Protein AF-A0A135TQ74-F1 (afdb_monomer)

Structure (mmCIF, N/CA/C/O backbone):
data_AF-A0A135TQ74-F1
#
_entry.id   AF-A0A135TQ74-F1
#
loop_
_atom_site.group_PDB
_atom_site.id
_atom_site.type_symbol
_atom_site.label_atom_id
_atom_site.label_alt_id
_atom_site.label_comp_id
_atom_site.label_asym_id
_atom_site.label_entity_id
_atom_site.label_seq_id
_atom_site.pdbx_PDB_ins_code
_atom_site.Cartn_x
_atom_site.Cartn_y
_atom_site.Cartn_z
_atom_site.occupancy
_atom_site.B_iso_or_equiv
_atom_site.auth_seq_id
_atom_site.auth_comp_id
_atom_site.auth_asym_id
_atom_site.auth_atom_id
_atom_site.pdbx_PDB_model_num
ATOM 1 N N . MET A 1 1 ? 48.858 -11.271 -41.041 1.00 60.19 1 MET A N 1
ATOM 2 C CA . MET A 1 1 ? 48.341 -12.395 -40.226 1.00 60.19 1 MET A CA 1
ATOM 3 C C . MET A 1 1 ? 48.150 -12.027 -38.759 1.00 60.19 1 MET A C 1
ATOM 5 O O . MET A 1 1 ? 47.010 -12.012 -38.335 1.00 60.19 1 MET A O 1
ATOM 9 N N . ALA A 1 2 ? 49.182 -11.683 -37.974 1.00 72.81 2 ALA A N 1
ATOM 10 C CA . ALA A 1 2 ? 48.972 -11.355 -36.550 1.00 72.81 2 ALA A CA 1
ATOM 11 C C . ALA A 1 2 ? 48.194 -10.041 -36.314 1.00 72.81 2 ALA A C 1
ATOM 13 O O . ALA A 1 2 ? 47.357 -9.968 -35.421 1.00 72.81 2 ALA A O 1
ATOM 14 N N . LYS A 1 3 ? 48.434 -9.015 -37.141 1.00 78.69 3 LYS A N 1
ATOM 15 C CA . LYS A 1 3 ? 47.751 -7.716 -37.045 1.00 78.69 3 LYS A CA 1
ATOM 16 C C . LYS A 1 3 ? 46.262 -7.813 -37.395 1.00 78.69 3 LYS A C 1
ATOM 18 O O . LYS A 1 3 ? 45.436 -7.321 -36.643 1.00 78.69 3 LYS A O 1
ATOM 23 N N . ASP A 1 4 ? 45.933 -8.540 -38.461 1.00 81.44 4 ASP A N 1
ATOM 24 C CA . ASP A 1 4 ? 44.553 -8.704 -38.942 1.00 81.44 4 ASP A CA 1
ATOM 25 C C . ASP A 1 4 ? 43.667 -9.431 -37.916 1.00 81.44 4 ASP A C 1
ATOM 27 O O . ASP A 1 4 ? 42.502 -9.089 -37.738 1.00 81.44 4 ASP A O 1
ATOM 31 N N . VAL A 1 5 ? 44.238 -10.395 -37.182 1.00 81.75 5 VAL A N 1
ATOM 32 C CA . VAL A 1 5 ? 43.550 -11.110 -36.092 1.00 81.75 5 VAL A CA 1
ATOM 33 C C . VAL A 1 5 ? 43.316 -10.199 -34.882 1.00 81.75 5 VAL A C 1
ATOM 35 O O . VAL A 1 5 ? 42.245 -10.236 -34.277 1.00 81.75 5 VAL A O 1
ATOM 38 N N . VAL A 1 6 ? 44.291 -9.353 -34.536 1.00 81.19 6 VAL A N 1
ATOM 39 C CA . VAL A 1 6 ? 44.159 -8.380 -33.438 1.00 81.19 6 VAL A CA 1
ATOM 40 C C . VAL A 1 6 ? 43.144 -7.289 -33.782 1.00 81.19 6 VAL A C 1
ATOM 42 O O . VAL A 1 6 ? 42.356 -6.898 -32.919 1.00 81.19 6 VAL A O 1
ATOM 45 N N . ASP A 1 7 ? 43.135 -6.816 -35.026 1.00 88.19 7 ASP A N 1
ATOM 46 C CA . ASP A 1 7 ? 42.206 -5.786 -35.491 1.00 88.19 7 ASP A CA 1
ATOM 47 C C . ASP A 1 7 ? 40.768 -6.333 -35.559 1.00 88.19 7 ASP A C 1
ATOM 49 O O . ASP A 1 7 ? 39.851 -5.694 -35.044 1.00 88.19 7 ASP A O 1
ATOM 53 N N . ALA A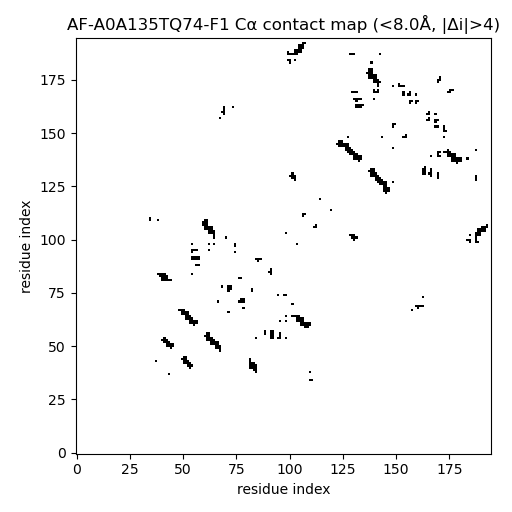 1 8 ? 40.575 -7.569 -36.041 1.00 85.88 8 ALA A N 1
ATOM 54 C CA . ALA A 1 8 ? 39.272 -8.242 -36.016 1.00 85.88 8 ALA A CA 1
ATOM 55 C C . ALA A 1 8 ? 38.731 -8.446 -34.587 1.00 85.88 8 ALA A C 1
ATOM 57 O O . ALA A 1 8 ? 37.546 -8.225 -34.328 1.00 85.88 8 ALA A O 1
ATOM 58 N N . TRP A 1 9 ? 39.595 -8.814 -33.633 1.00 84.44 9 TRP A N 1
ATOM 59 C CA . TRP A 1 9 ? 39.206 -8.948 -32.226 1.00 84.44 9 TRP A CA 1
ATOM 60 C C . TRP A 1 9 ? 38.792 -7.603 -31.610 1.00 84.44 9 TRP A C 1
ATOM 62 O O . TRP A 1 9 ? 37.787 -7.532 -30.899 1.00 84.44 9 TRP A O 1
ATOM 72 N N . LYS A 1 10 ? 39.517 -6.515 -31.908 1.00 85.62 10 LYS A N 1
ATOM 73 C CA . LYS A 1 10 ? 39.156 -5.163 -31.446 1.00 85.62 10 LYS A CA 1
ATOM 74 C C . LYS A 1 10 ? 37.810 -4.705 -32.011 1.00 85.62 10 LYS A C 1
ATOM 76 O O . LYS A 1 10 ? 37.008 -4.137 -31.265 1.0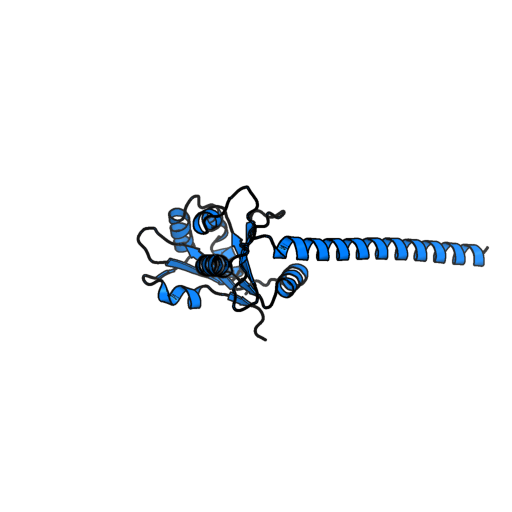0 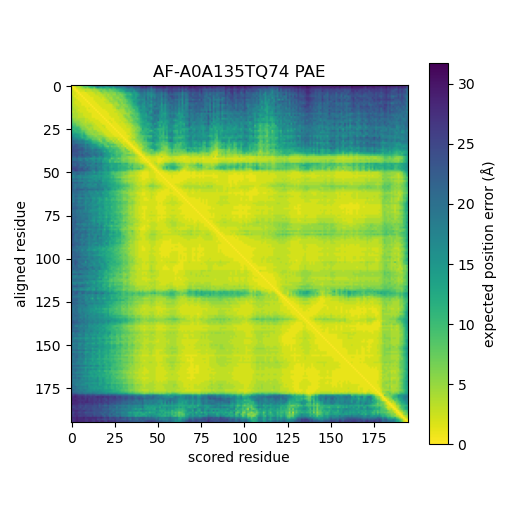85.62 10 LYS A O 1
ATOM 81 N N . ASP A 1 11 ? 37.538 -4.987 -33.282 1.00 90.56 11 ASP A N 1
ATOM 82 C CA . ASP A 1 11 ? 36.259 -4.662 -33.923 1.00 90.56 11 ASP A CA 1
ATOM 83 C C . ASP A 1 11 ? 35.090 -5.457 -33.329 1.00 90.56 11 ASP A C 1
ATOM 85 O O . ASP A 1 11 ? 34.011 -4.899 -33.082 1.00 90.56 11 ASP A O 1
ATOM 89 N N . GLU A 1 12 ? 35.302 -6.736 -33.009 1.00 90.44 12 GLU A N 1
ATOM 90 C CA . GLU A 1 12 ? 34.304 -7.555 -32.320 1.00 90.44 12 GLU A CA 1
ATOM 91 C C . GLU A 1 12 ? 34.005 -7.009 -30.912 1.00 90.44 12 GLU A C 1
ATOM 93 O O . GLU A 1 12 ? 32.835 -6.864 -30.535 1.00 90.44 12 GLU A O 1
ATOM 98 N N . GLN A 1 13 ? 35.039 -6.638 -30.146 1.00 89.06 13 GLN A N 1
ATOM 99 C CA . GLN A 1 13 ? 34.876 -6.031 -28.818 1.00 89.06 13 GLN A CA 1
ATOM 100 C C . GLN A 1 13 ? 34.154 -4.681 -28.890 1.00 89.06 13 GLN A C 1
ATOM 102 O O . GLN A 1 13 ? 33.209 -4.447 -28.136 1.00 89.06 13 GLN A O 1
ATOM 107 N N . SER A 1 14 ? 34.525 -3.824 -29.844 1.00 87.12 14 SER A N 1
ATOM 108 C CA . SER A 1 14 ? 33.861 -2.538 -30.100 1.00 87.12 14 SER A CA 1
ATOM 109 C C . SER A 1 14 ? 32.380 -2.724 -30.448 1.00 87.12 14 SER A C 1
ATOM 111 O O . SER A 1 14 ? 31.504 -2.018 -29.936 1.00 87.12 14 SER A O 1
ATOM 113 N N . THR A 1 15 ? 32.064 -3.737 -31.257 1.00 91.81 15 THR A N 1
ATOM 114 C CA . THR A 1 15 ? 30.684 -4.074 -31.631 1.00 91.81 15 THR A CA 1
ATOM 115 C C . THR A 1 15 ? 29.874 -4.573 -30.434 1.00 91.81 15 THR A C 1
ATOM 117 O O . THR A 1 15 ? 28.728 -4.141 -30.246 1.00 91.81 15 THR A O 1
ATOM 120 N N . LYS A 1 16 ? 30.463 -5.428 -29.586 1.00 89.94 16 LYS A N 1
ATOM 121 C CA . LYS A 1 16 ? 29.849 -5.890 -28.329 1.00 89.94 16 LYS A CA 1
ATOM 122 C C . LYS A 1 16 ? 29.578 -4.725 -27.378 1.00 89.94 16 LYS A C 1
ATOM 124 O O . LYS A 1 16 ? 28.451 -4.603 -26.895 1.00 89.94 16 LYS A O 1
ATOM 129 N N . LEU A 1 17 ? 30.550 -3.829 -27.192 1.00 84.50 17 LEU A N 1
ATOM 130 C CA . LEU A 1 17 ? 30.413 -2.623 -26.368 1.00 84.50 17 LEU A CA 1
ATOM 131 C C . LEU A 1 17 ? 29.290 -1.710 -26.869 1.00 84.50 17 LEU A C 1
ATOM 133 O O . LEU A 1 17 ? 28.410 -1.343 -26.097 1.00 84.50 17 LEU A O 1
ATOM 137 N N . ARG A 1 18 ? 29.240 -1.415 -28.174 1.00 86.81 18 ARG A N 1
ATOM 138 C CA . ARG A 1 18 ? 28.162 -0.598 -28.766 1.00 86.81 18 ARG A CA 1
ATOM 139 C C . ARG A 1 18 ? 26.783 -1.233 -28.590 1.00 86.81 18 ARG A C 1
ATOM 141 O O . ARG A 1 18 ? 25.797 -0.526 -28.398 1.00 86.81 18 ARG A O 1
ATOM 148 N N . LYS A 1 19 ? 26.680 -2.564 -28.679 1.00 84.50 19 LYS A N 1
ATOM 149 C CA . LYS A 1 19 ? 25.413 -3.279 -28.456 1.00 84.50 19 LYS A CA 1
ATOM 150 C C . LYS A 1 19 ? 24.990 -3.229 -26.984 1.00 84.50 19 LYS A C 1
ATOM 152 O O . LYS A 1 19 ? 23.802 -3.054 -26.724 1.00 84.50 19 LYS A O 1
ATOM 157 N N . ALA A 1 20 ? 25.938 -3.356 -26.056 1.00 82.25 20 ALA A N 1
ATOM 158 C CA . ALA A 1 20 ? 25.688 -3.221 -24.623 1.00 82.25 20 ALA A CA 1
ATOM 159 C C . ALA A 1 20 ? 25.243 -1.796 -24.262 1.00 82.25 20 ALA A C 1
ATOM 161 O O . ALA A 1 20 ? 24.197 -1.645 -23.638 1.00 82.25 20 ALA A O 1
ATOM 162 N N . LEU A 1 21 ? 25.945 -0.774 -24.761 1.00 76.81 21 LEU A N 1
ATOM 163 C CA . LEU A 1 21 ? 25.609 0.631 -24.522 1.00 76.81 21 LEU A CA 1
ATOM 164 C C . LEU A 1 21 ? 24.211 0.977 -25.052 1.00 76.81 21 LEU A C 1
ATOM 166 O O . LEU A 1 21 ? 23.392 1.510 -24.317 1.00 76.81 21 LEU A O 1
ATOM 170 N N . ARG A 1 22 ? 23.865 0.556 -26.278 1.00 80.38 22 ARG A N 1
ATOM 171 C CA . ARG A 1 22 ? 22.502 0.745 -26.818 1.00 80.38 22 ARG A CA 1
ATOM 172 C C . ARG A 1 22 ? 21.420 0.038 -26.001 1.00 80.38 22 ARG A C 1
ATOM 174 O O . ARG A 1 22 ? 20.280 0.495 -25.958 1.00 80.38 22 ARG A O 1
ATOM 181 N N . ARG A 1 23 ? 21.731 -1.118 -25.401 1.00 77.31 23 ARG A N 1
ATOM 182 C CA . ARG A 1 23 ? 20.806 -1.810 -24.490 1.00 77.31 23 ARG A CA 1
ATOM 183 C C . ARG A 1 23 ? 20.630 -1.006 -23.206 1.00 77.31 23 ARG A C 1
ATOM 185 O O . ARG A 1 23 ? 19.502 -0.873 -22.748 1.00 77.31 23 ARG A O 1
ATOM 192 N N . GLU A 1 24 ? 21.715 -0.482 -22.657 1.00 71.56 24 GLU A N 1
ATOM 193 C CA . GLU A 1 24 ? 21.703 0.358 -21.462 1.00 71.56 24 GLU A CA 1
ATOM 194 C C . GLU A 1 24 ? 20.924 1.659 -21.691 1.00 71.56 24 GLU A C 1
ATOM 196 O O . GLU A 1 24 ? 20.003 1.946 -20.935 1.00 71.56 24 GLU A O 1
ATOM 201 N N . GLU A 1 25 ? 21.167 2.365 -22.797 1.00 74.19 25 GLU A N 1
ATOM 202 C CA . GLU A 1 25 ? 20.413 3.564 -23.194 1.00 74.19 25 GLU A CA 1
ATOM 203 C C . GLU A 1 25 ? 18.907 3.292 -23.300 1.00 74.19 25 GLU A C 1
ATOM 205 O O . GLU A 1 25 ? 18.097 4.069 -22.796 1.00 74.19 25 GLU A O 1
ATOM 210 N N . ARG A 1 26 ? 18.509 2.159 -23.900 1.00 70.69 26 ARG A N 1
ATOM 211 C CA . ARG A 1 26 ? 17.094 1.750 -23.961 1.00 70.69 26 ARG A CA 1
ATOM 212 C C . ARG A 1 26 ? 16.506 1.469 -22.582 1.00 70.69 26 ARG A C 1
ATOM 214 O O . ARG A 1 26 ? 15.349 1.802 -22.353 1.00 70.69 26 ARG A O 1
ATOM 221 N N . LEU A 1 27 ? 17.274 0.852 -21.684 1.00 67.62 27 LEU A N 1
ATOM 222 C CA . LEU A 1 27 ? 16.832 0.593 -20.312 1.00 67.62 27 LEU A CA 1
ATOM 223 C C . LEU A 1 27 ? 16.665 1.900 -19.531 1.00 67.62 27 LEU A C 1
ATOM 225 O O . LEU A 1 27 ? 15.663 2.060 -18.844 1.00 67.62 27 LEU A O 1
ATOM 229 N N . VAL A 1 28 ? 17.593 2.848 -19.684 1.00 68.19 28 VAL A N 1
ATOM 230 C CA . VAL A 1 28 ? 17.511 4.178 -19.063 1.00 68.19 28 VAL A CA 1
ATOM 231 C C . VAL A 1 28 ? 16.314 4.961 -19.602 1.00 68.19 28 VAL A C 1
ATOM 233 O O . VAL A 1 28 ? 15.551 5.520 -18.817 1.00 68.19 28 VAL A O 1
ATOM 236 N N . ALA A 1 29 ? 16.098 4.964 -20.920 1.00 66.50 29 ALA A N 1
ATOM 237 C CA . ALA A 1 29 ? 14.933 5.605 -21.528 1.00 66.50 29 ALA A CA 1
ATOM 238 C C . ALA A 1 29 ? 13.619 4.983 -21.026 1.00 66.50 29 ALA A C 1
ATOM 240 O O . ALA A 1 29 ? 12.742 5.704 -20.560 1.00 66.50 29 ALA A O 1
ATOM 241 N N . ALA A 1 30 ? 13.522 3.649 -21.011 1.00 65.06 30 ALA A N 1
ATOM 242 C CA . ALA A 1 30 ? 12.356 2.947 -20.481 1.00 65.06 30 ALA A CA 1
ATOM 243 C C . ALA A 1 30 ? 12.125 3.235 -18.988 1.00 65.06 30 ALA A C 1
ATOM 245 O O . ALA A 1 30 ? 10.981 3.368 -18.564 1.00 65.06 30 ALA A O 1
ATOM 246 N N . PHE A 1 31 ? 13.190 3.364 -18.191 1.00 61.66 31 PHE A N 1
ATOM 247 C CA . PHE A 1 31 ? 13.093 3.723 -16.776 1.00 61.66 31 PHE A CA 1
ATOM 248 C C . PHE A 1 31 ? 12.602 5.163 -16.583 1.00 61.66 31 PHE A C 1
ATOM 250 O O . PHE A 1 31 ? 11.766 5.415 -15.717 1.00 61.66 31 PHE A O 1
ATOM 257 N N . ASN A 1 32 ? 13.061 6.097 -17.418 1.00 65.00 32 ASN A N 1
ATOM 258 C CA . ASN A 1 32 ? 12.608 7.488 -17.397 1.00 65.00 32 ASN A CA 1
ATOM 259 C C . ASN A 1 32 ? 11.139 7.621 -17.824 1.00 65.00 32 ASN A C 1
ATOM 261 O O . ASN A 1 32 ? 10.373 8.322 -17.161 1.00 65.00 32 ASN A O 1
ATOM 265 N N . ASP A 1 33 ? 10.730 6.922 -18.883 1.00 64.69 33 ASP A N 1
ATOM 266 C CA . ASP A 1 33 ? 9.340 6.905 -19.346 1.00 64.69 33 ASP A CA 1
ATOM 267 C C . ASP A 1 33 ? 8.426 6.216 -18.330 1.00 64.69 33 ASP A C 1
ATOM 269 O O . ASP A 1 33 ? 7.347 6.724 -18.029 1.00 64.69 33 ASP A O 1
ATOM 273 N N . ALA A 1 34 ? 8.879 5.115 -17.721 1.00 64.81 34 ALA A N 1
ATOM 274 C CA . ALA A 1 34 ? 8.178 4.482 -16.610 1.00 64.81 34 ALA A CA 1
ATOM 275 C C . ALA A 1 34 ? 8.062 5.434 -15.412 1.00 64.81 34 ALA A C 1
ATOM 277 O O . ALA A 1 34 ? 6.988 5.543 -14.832 1.00 64.81 34 ALA A O 1
ATOM 278 N N . GLY A 1 35 ? 9.120 6.173 -15.069 1.00 66.69 35 GLY A N 1
ATOM 279 C CA . GLY A 1 35 ? 9.090 7.185 -14.013 1.00 66.69 35 GLY A CA 1
ATOM 280 C C . GLY A 1 35 ? 8.051 8.279 -14.275 1.00 66.69 35 GLY A C 1
ATOM 281 O O . GLY A 1 35 ? 7.286 8.619 -13.374 1.00 66.69 35 GLY A O 1
ATOM 282 N N . ARG A 1 36 ? 7.962 8.776 -15.517 1.00 65.50 36 ARG A N 1
ATOM 283 C CA . ARG A 1 36 ? 6.937 9.751 -15.934 1.00 65.50 36 ARG A CA 1
ATOM 284 C C . ARG A 1 36 ? 5.529 9.166 -15.907 1.00 65.50 36 ARG A C 1
ATOM 286 O O . ARG A 1 36 ? 4.629 9.789 -15.362 1.00 65.50 36 ARG A O 1
ATOM 293 N N . LEU A 1 37 ? 5.345 7.958 -16.434 1.00 66.19 37 LEU A N 1
ATOM 294 C CA . LEU A 1 37 ? 4.056 7.264 -16.413 1.00 66.19 37 LEU A CA 1
ATOM 295 C C . LEU A 1 37 ? 3.582 6.972 -14.989 1.00 66.19 37 LEU A C 1
ATOM 297 O O . LEU A 1 37 ? 2.383 6.985 -14.735 1.00 66.19 37 LEU A O 1
ATOM 301 N N . LEU A 1 38 ? 4.500 6.684 -14.069 1.00 69.56 38 LEU A N 1
ATOM 302 C CA . LEU A 1 38 ? 4.169 6.399 -12.678 1.00 69.56 38 LEU A CA 1
ATOM 303 C C . LEU A 1 38 ? 3.816 7.659 -11.882 1.00 69.56 38 LEU A C 1
ATOM 305 O O . LEU A 1 38 ? 3.015 7.546 -10.968 1.00 69.56 38 LEU A O 1
ATOM 309 N N . LEU A 1 39 ? 4.341 8.839 -12.237 1.00 73.06 39 LEU A N 1
ATOM 310 C CA . LEU A 1 39 ? 3.994 10.106 -11.571 1.00 73.06 39 LEU A CA 1
ATOM 311 C C . LEU A 1 39 ? 2.507 10.477 -11.706 1.00 73.06 39 LEU A C 1
ATOM 313 O O . LEU A 1 39 ? 1.944 11.048 -10.772 1.00 73.06 39 LEU A O 1
ATOM 317 N N . ASP A 1 40 ? 1.880 10.116 -12.828 1.00 82.31 40 ASP A N 1
ATOM 318 C CA . ASP A 1 40 ? 0.457 10.385 -13.089 1.00 82.31 40 ASP A CA 1
ATOM 319 C C . ASP A 1 40 ? -0.460 9.195 -12.756 1.00 82.31 40 ASP A C 1
ATOM 321 O O . ASP A 1 40 ? -1.687 9.320 -12.773 1.00 82.31 40 ASP A O 1
ATOM 325 N N . ARG A 1 41 ? 0.092 8.016 -12.441 1.00 84.12 41 ARG A N 1
ATOM 326 C CA . ARG A 1 41 ? -0.702 6.819 -12.123 1.00 84.12 41 ARG A CA 1
ATOM 327 C C . ARG A 1 41 ? -0.995 6.736 -10.628 1.00 84.12 41 ARG A C 1
ATOM 329 O O . ARG A 1 41 ? -0.090 6.747 -9.804 1.00 84.12 41 ARG A O 1
ATOM 336 N N . ARG A 1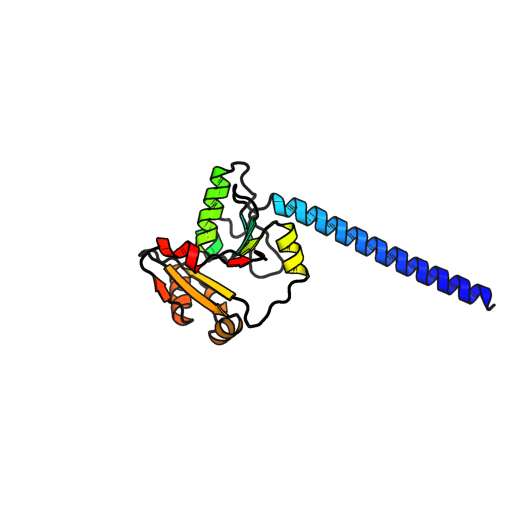 42 ? -2.267 6.513 -10.287 1.00 92.12 42 ARG A N 1
ATOM 337 C CA . ARG A 1 42 ? -2.691 6.110 -8.935 1.00 92.12 42 ARG A CA 1
ATOM 338 C C . ARG A 1 42 ? -2.520 4.609 -8.734 1.00 92.12 42 ARG A C 1
ATOM 340 O O . ARG A 1 42 ? -2.173 4.173 -7.643 1.00 92.12 42 ARG A O 1
ATOM 347 N N . THR A 1 43 ? -2.729 3.819 -9.786 1.00 94.00 43 THR A N 1
ATOM 348 C CA . THR A 1 43 ? -2.603 2.355 -9.749 1.00 94.00 43 THR A CA 1
ATOM 349 C C . THR A 1 43 ? -1.742 1.834 -10.896 1.00 94.00 43 THR A C 1
ATOM 351 O O . THR A 1 43 ? -1.956 2.189 -12.062 1.00 94.00 43 THR A O 1
ATOM 354 N N . ALA A 1 44 ? -0.829 0.914 -10.596 1.00 90.25 44 ALA A N 1
ATOM 355 C CA . ALA A 1 44 ? -0.061 0.176 -11.590 1.00 90.25 44 ALA A CA 1
ATOM 356 C C . ALA A 1 44 ? -0.203 -1.338 -11.388 1.00 90.25 44 ALA A C 1
ATOM 358 O O . ALA A 1 44 ? 0.183 -1.878 -10.350 1.00 90.25 44 ALA A O 1
ATOM 359 N N . PHE A 1 45 ? -0.707 -2.017 -12.418 1.00 88.12 45 PHE A N 1
ATOM 360 C CA . PHE A 1 45 ? -0.673 -3.472 -12.530 1.00 88.12 45 PHE A CA 1
ATOM 361 C C . PHE A 1 45 ? 0.705 -3.905 -13.039 1.00 88.12 45 PHE A C 1
ATOM 363 O O . PHE A 1 45 ? 1.161 -3.447 -14.089 1.00 88.12 45 PHE A O 1
ATOM 370 N N . GLY A 1 46 ? 1.392 -4.736 -12.256 1.00 78.62 46 GLY A N 1
ATOM 371 C CA . GLY A 1 46 ? 2.685 -5.316 -12.617 1.00 78.62 46 GLY A CA 1
ATOM 372 C C . GLY A 1 46 ? 2.563 -6.784 -13.022 1.00 78.62 46 GLY A C 1
ATOM 373 O O . GLY A 1 46 ? 1.474 -7.305 -13.217 1.00 78.62 46 GLY A O 1
ATOM 374 N N . VAL A 1 47 ? 3.702 -7.477 -13.091 1.00 76.81 47 VAL A N 1
ATOM 375 C CA . VAL A 1 47 ? 3.752 -8.941 -13.292 1.00 76.81 47 VAL A CA 1
ATOM 376 C C . VAL A 1 47 ? 3.402 -9.742 -12.031 1.00 76.81 47 VAL A C 1
ATOM 378 O O . VAL A 1 47 ? 3.243 -10.956 -12.091 1.00 76.81 47 VAL A O 1
ATOM 381 N N . GLY A 1 48 ? 3.346 -9.080 -10.873 1.00 78.19 48 GLY A N 1
ATOM 382 C CA . GLY A 1 48 ? 2.991 -9.705 -9.603 1.00 78.19 48 GLY A CA 1
ATOM 383 C C . GLY A 1 48 ? 1.480 -9.816 -9.412 1.00 78.19 48 GLY A C 1
ATOM 384 O O . GLY A 1 48 ? 0.699 -9.166 -10.093 1.00 78.19 48 GLY A O 1
ATOM 385 N N . HIS A 1 49 ? 1.075 -10.584 -8.409 1.00 81.19 49 HIS A N 1
ATOM 386 C CA . HIS A 1 49 ? -0.322 -10.786 -8.012 1.00 81.19 49 HIS A CA 1
ATOM 387 C C . HIS A 1 49 ? -0.876 -9.642 -7.137 1.00 81.19 49 HIS A C 1
ATOM 389 O O . HIS A 1 49 ? -1.795 -9.844 -6.349 1.00 81.19 49 HIS A O 1
ATOM 395 N N . TRP A 1 50 ? -0.301 -8.443 -7.264 1.00 89.38 50 TRP A N 1
ATOM 396 C CA . TRP A 1 50 ? -0.669 -7.247 -6.506 1.00 89.38 50 TRP A CA 1
ATOM 397 C C . TRP A 1 50 ? -0.790 -6.050 -7.442 1.00 89.38 50 TRP A C 1
ATOM 399 O O . TRP A 1 50 ? -0.072 -5.958 -8.442 1.00 89.38 50 TRP A O 1
ATOM 409 N N . THR A 1 51 ? -1.606 -5.082 -7.041 1.00 94.12 51 THR A N 1
ATOM 410 C CA . THR A 1 51 ? -1.638 -3.755 -7.659 1.00 94.12 51 THR A CA 1
ATOM 411 C C . THR A 1 51 ? -0.826 -2.794 -6.810 1.00 94.12 51 THR A C 1
ATOM 413 O O . THR A 1 51 ? -1.087 -2.649 -5.617 1.00 94.12 51 THR A O 1
ATOM 416 N N . THR A 1 52 ? 0.156 -2.114 -7.399 1.00 93.25 52 THR A N 1
ATOM 417 C CA . THR A 1 52 ? 0.848 -1.040 -6.679 1.00 93.25 52 THR A CA 1
ATOM 418 C C . THR A 1 52 ? -0.020 0.210 -6.717 1.00 93.25 52 THR A C 1
ATOM 420 O O . THR A 1 52 ? -0.336 0.709 -7.798 1.00 93.25 52 THR A O 1
ATOM 423 N N . VAL A 1 53 ? -0.388 0.716 -5.545 1.00 95.50 53 VAL A N 1
ATOM 424 C CA . VAL A 1 53 ? -1.126 1.967 -5.368 1.00 95.50 53 VAL A CA 1
ATOM 425 C C . VAL A 1 53 ? -0.169 3.052 -4.895 1.00 95.50 53 VAL A C 1
ATOM 427 O O . VAL A 1 53 ? 0.640 2.824 -3.991 1.00 95.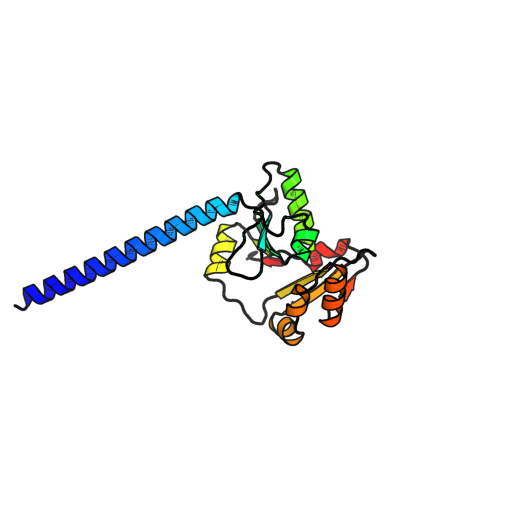50 53 VAL A O 1
ATOM 430 N N . TYR A 1 54 ? -0.282 4.227 -5.503 1.00 94.56 54 TYR A N 1
ATOM 431 C CA . TYR A 1 54 ? 0.504 5.416 -5.200 1.00 94.56 54 TYR A CA 1
ATOM 432 C C . TYR A 1 54 ? -0.383 6.498 -4.585 1.00 94.56 54 TYR A C 1
ATOM 434 O O . TYR A 1 54 ? -1.574 6.586 -4.896 1.00 94.56 54 TYR A O 1
ATOM 442 N N . GLY A 1 55 ? 0.212 7.317 -3.723 1.00 94.19 55 GLY A N 1
ATOM 443 C CA . GLY A 1 55 ? -0.397 8.532 -3.189 1.00 94.19 55 GLY A CA 1
ATOM 444 C C . GLY A 1 55 ? 0.652 9.626 -3.035 1.00 94.19 55 GLY A C 1
ATOM 445 O O . GLY A 1 55 ? 1.775 9.349 -2.602 1.00 94.19 55 GLY A O 1
ATOM 446 N N . TYR A 1 56 ? 0.299 10.853 -3.400 1.00 92.75 56 TYR A N 1
ATOM 447 C CA . TYR A 1 56 ? 1.217 11.993 -3.429 1.00 92.75 56 TYR A CA 1
ATOM 448 C C . TYR A 1 56 ? 0.731 13.106 -2.498 1.00 92.75 56 TYR A C 1
ATOM 450 O O . TYR A 1 56 ? 0.023 14.001 -2.960 1.00 92.75 56 TYR A O 1
ATOM 458 N N . PRO A 1 57 ? 1.097 13.068 -1.203 1.00 92.62 57 PRO A N 1
ATOM 459 C CA . PRO A 1 57 ? 0.606 14.054 -0.255 1.00 92.62 57 PRO A CA 1
ATOM 460 C C . PRO A 1 57 ? 1.171 15.445 -0.570 1.00 92.62 57 PRO A C 1
ATOM 462 O O . PRO A 1 57 ? 2.317 15.579 -1.016 1.00 92.62 57 PRO A O 1
ATOM 465 N N . SER A 1 58 ? 0.403 16.488 -0.272 1.00 92.12 58 SER A N 1
ATOM 466 C CA . SER A 1 58 ? 0.798 17.895 -0.425 1.00 92.12 58 SER A CA 1
ATOM 467 C C . SER A 1 58 ? 2.036 18.266 0.398 1.00 92.12 58 SER A C 1
ATOM 469 O O . SER A 1 58 ? 2.798 19.154 0.019 1.00 92.12 58 SER A O 1
ATOM 471 N N . THR A 1 59 ? 2.298 17.531 1.482 1.00 90.38 59 THR A N 1
ATOM 472 C CA . THR A 1 59 ? 3.504 17.655 2.318 1.00 90.38 59 THR A CA 1
ATOM 473 C C . THR A 1 59 ? 4.778 17.126 1.650 1.00 90.38 59 THR A C 1
ATOM 475 O O . THR A 1 59 ? 5.877 17.337 2.167 1.00 90.38 59 THR A O 1
ATOM 478 N N . GLY A 1 60 ? 4.655 16.472 0.492 1.00 90.75 60 GLY A N 1
ATOM 479 C CA . GLY A 1 60 ? 5.765 15.955 -0.296 1.00 90.75 60 GLY A CA 1
ATOM 480 C C . GLY A 1 60 ? 6.099 14.482 -0.042 1.00 90.75 60 GLY A C 1
ATOM 481 O O . GLY A 1 60 ? 5.636 13.829 0.896 1.00 90.75 60 GLY A O 1
ATOM 482 N N . GLY A 1 61 ? 6.946 13.942 -0.919 1.00 90.38 61 GLY A N 1
ATOM 483 C CA . GLY A 1 61 ? 7.239 12.510 -0.979 1.00 90.38 61 GLY A CA 1
ATOM 484 C C . GLY A 1 61 ? 6.146 11.716 -1.695 1.00 90.38 61 GLY A C 1
ATOM 485 O O . GLY A 1 61 ? 5.372 12.261 -2.483 1.00 90.38 61 GLY A O 1
ATOM 486 N N . CYS A 1 62 ? 6.113 10.405 -1.467 1.00 91.06 62 CYS A N 1
ATOM 487 C CA . CYS A 1 62 ? 5.052 9.540 -1.979 1.00 91.06 62 CYS A CA 1
ATOM 488 C C . CYS A 1 62 ? 4.809 8.329 -1.075 1.00 91.06 62 CYS A C 1
ATOM 490 O O . CYS A 1 62 ? 5.750 7.734 -0.540 1.00 91.06 62 CYS A O 1
ATOM 492 N N . TYR A 1 63 ? 3.549 7.923 -0.972 1.00 93.25 63 TYR A N 1
ATOM 493 C CA . TYR A 1 63 ? 3.143 6.646 -0.404 1.00 93.25 63 TYR A CA 1
ATOM 494 C C . TYR A 1 63 ? 3.086 5.572 -1.486 1.00 93.25 63 TYR A C 1
ATOM 496 O O . TYR A 1 63 ? 2.610 5.819 -2.594 1.00 93.25 63 TYR A O 1
ATOM 504 N N . THR A 1 64 ? 3.517 4.359 -1.146 1.00 92.81 64 THR A N 1
ATOM 505 C CA . THR A 1 64 ? 3.326 3.171 -1.985 1.00 92.81 64 THR A CA 1
ATOM 506 C C . THR A 1 64 ? 2.744 2.036 -1.164 1.00 92.81 64 THR A C 1
ATOM 508 O O . THR A 1 64 ? 3.266 1.733 -0.085 1.00 92.81 64 THR A O 1
ATOM 511 N N . GLN A 1 65 ? 1.743 1.357 -1.708 1.00 92.56 65 GLN A N 1
ATOM 512 C CA . GLN A 1 65 ? 1.204 0.131 -1.133 1.00 92.56 65 GLN A CA 1
ATOM 513 C C . GLN A 1 65 ? 1.043 -0.940 -2.206 1.00 92.56 65 GLN A C 1
ATOM 515 O O . GLN A 1 65 ? 0.690 -0.631 -3.340 1.00 92.56 65 GLN A O 1
ATOM 520 N N . LYS A 1 66 ? 1.303 -2.199 -1.849 1.00 92.44 66 LYS A N 1
ATOM 521 C CA . LYS A 1 66 ? 0.918 -3.348 -2.676 1.00 92.44 66 LYS A CA 1
ATOM 522 C C . LYS A 1 66 ? -0.444 -3.818 -2.188 1.00 92.44 66 LYS A C 1
ATOM 524 O O . LYS A 1 66 ? -0.522 -4.305 -1.069 1.00 92.44 66 LYS A O 1
ATOM 529 N N . CYS A 1 67 ? -1.467 -3.626 -3.009 1.00 95.19 67 CYS A N 1
ATOM 530 C CA . CYS A 1 67 ? -2.849 -3.925 -2.666 1.00 95.19 67 CYS A CA 1
ATOM 531 C C . CYS A 1 67 ? -3.339 -5.201 -3.357 1.00 95.19 67 CYS A C 1
ATOM 533 O O . CYS A 1 67 ? -3.101 -5.402 -4.557 1.00 95.19 67 CYS A O 1
ATOM 535 N N . ASP A 1 68 ? -4.063 -6.025 -2.604 1.00 94.75 68 ASP A N 1
ATOM 536 C CA . ASP A 1 68 ? -4.966 -7.051 -3.128 1.00 94.75 68 ASP A CA 1
ATOM 537 C C . ASP A 1 68 ? -6.358 -6.473 -3.466 1.00 94.75 68 ASP A C 1
ATOM 539 O O . ASP A 1 68 ? -6.608 -5.271 -3.344 1.00 94.75 68 ASP A O 1
ATOM 543 N N . GLY A 1 69 ? -7.273 -7.322 -3.943 1.00 95.25 69 GLY A N 1
ATOM 544 C CA . GLY A 1 69 ? -8.612 -6.891 -4.358 1.00 95.25 69 GLY A CA 1
ATOM 545 C C . GLY A 1 69 ? -9.436 -6.262 -3.230 1.00 95.25 69 GLY A C 1
ATOM 546 O O . GLY A 1 69 ? -10.150 -5.295 -3.482 1.00 95.25 69 GLY A O 1
ATOM 547 N N . VAL A 1 70 ? -9.295 -6.754 -1.995 1.00 96.44 70 VAL A N 1
ATOM 548 C CA . VAL A 1 70 ? -10.022 -6.229 -0.827 1.00 96.44 70 VAL A CA 1
ATOM 549 C C . VAL A 1 70 ? -9.508 -4.842 -0.459 1.00 96.44 70 VAL A C 1
ATOM 551 O O . VAL A 1 70 ? -10.289 -3.948 -0.132 1.00 96.44 70 VAL A O 1
ATOM 554 N N . GLU A 1 71 ? -8.194 -4.641 -0.536 1.00 96.56 71 GLU A N 1
ATOM 555 C CA . GLU A 1 71 ? -7.569 -3.341 -0.292 1.00 96.56 71 GLU A CA 1
ATOM 556 C C . GLU A 1 71 ? -7.913 -2.315 -1.379 1.00 96.56 71 GLU A C 1
ATOM 558 O O . GLU A 1 71 ? -8.121 -1.144 -1.063 1.00 96.56 71 GLU A O 1
ATOM 563 N N . LEU A 1 72 ? -8.018 -2.730 -2.646 1.00 97.00 72 LEU A N 1
ATOM 564 C CA . LEU A 1 72 ? -8.483 -1.852 -3.727 1.00 97.00 72 LEU A CA 1
ATOM 565 C C . LEU A 1 72 ? -9.937 -1.419 -3.516 1.00 97.00 72 LEU A C 1
ATOM 567 O O . LEU A 1 72 ? -10.222 -0.224 -3.604 1.00 97.00 72 LEU A O 1
ATOM 571 N N . ASP A 1 73 ? -10.821 -2.356 -3.160 1.00 96.44 73 ASP A N 1
ATOM 572 C CA . ASP A 1 73 ? -12.225 -2.059 -2.852 1.00 96.44 73 ASP A CA 1
ATOM 573 C C . ASP A 1 73 ? -12.329 -1.093 -1.653 1.00 96.44 73 ASP A C 1
ATOM 575 O O . ASP A 1 73 ? -13.071 -0.111 -1.705 1.00 96.44 73 ASP A O 1
ATOM 579 N N . PHE A 1 74 ? -11.515 -1.292 -0.607 1.00 95.50 74 PHE A N 1
ATOM 580 C CA . PHE A 1 74 ? -11.438 -0.385 0.548 1.00 95.50 74 PHE A CA 1
ATOM 581 C C . PHE A 1 74 ? -10.987 1.036 0.177 1.00 95.50 74 PHE A C 1
ATOM 583 O O . PHE A 1 74 ? -11.464 2.015 0.755 1.00 95.50 74 PHE A O 1
ATOM 590 N N . LEU A 1 75 ? -10.070 1.171 -0.784 1.00 96.06 75 LEU A N 1
ATOM 591 C CA . LEU A 1 75 ? -9.604 2.472 -1.270 1.00 96.06 75 LEU A CA 1
ATOM 592 C C . LEU A 1 75 ? -10.556 3.116 -2.292 1.00 96.06 75 LEU A C 1
ATOM 594 O O . LEU A 1 75 ? -10.342 4.280 -2.645 1.00 96.06 75 LEU A O 1
ATOM 598 N N . GLY A 1 76 ? -11.591 2.397 -2.741 1.00 96.12 76 GLY A N 1
ATOM 599 C CA . GLY A 1 76 ? -12.510 2.839 -3.791 1.00 96.12 76 GLY A CA 1
ATOM 600 C C . GLY A 1 76 ? -11.874 2.840 -5.184 1.00 96.12 76 GLY A C 1
ATOM 601 O O . GLY A 1 76 ? -12.180 3.709 -5.998 1.00 96.12 76 GLY A O 1
ATOM 602 N N . LEU A 1 77 ? -10.945 1.918 -5.445 1.00 96.56 77 LEU A N 1
ATOM 603 C CA . LEU A 1 77 ? -10.191 1.830 -6.697 1.00 96.56 77 LEU A CA 1
ATOM 604 C C . LEU A 1 77 ? -10.665 0.661 -7.556 1.00 96.56 77 LEU A C 1
ATOM 606 O O . LEU A 1 77 ? -11.102 -0.370 -7.050 1.00 96.56 77 LEU A O 1
ATOM 610 N N . SER A 1 78 ? -10.524 0.801 -8.875 1.00 94.75 78 SER A N 1
ATOM 611 C CA . SER A 1 78 ? -10.826 -0.299 -9.790 1.00 94.75 78 SER A CA 1
ATOM 612 C C . SER A 1 78 ? -9.854 -1.460 -9.585 1.00 94.75 78 SER A C 1
ATOM 614 O O . SER A 1 78 ? -8.641 -1.273 -9.492 1.00 94.75 78 SER A O 1
ATOM 616 N N . ARG A 1 79 ? -10.395 -2.682 -9.574 1.00 94.06 79 ARG A N 1
ATOM 617 C CA . ARG A 1 79 ? -9.605 -3.921 -9.510 1.00 94.06 79 ARG A CA 1
ATOM 618 C C . ARG A 1 79 ? -8.994 -4.329 -10.848 1.00 94.06 79 ARG A C 1
ATOM 620 O O . ARG A 1 79 ? -8.119 -5.187 -10.871 1.00 94.06 79 ARG A O 1
ATOM 627 N N . PHE A 1 80 ? -9.476 -3.749 -11.946 1.00 94.00 80 PHE A N 1
ATOM 628 C CA . PHE A 1 80 ? -9.169 -4.217 -13.301 1.00 94.00 80 PHE A CA 1
ATOM 629 C C . PHE A 1 80 ? -8.649 -3.116 -14.224 1.00 94.00 80 PHE A C 1
ATOM 631 O O . PHE A 1 80 ? -7.951 -3.412 -15.186 1.00 94.00 80 PHE A O 1
ATOM 638 N N . GLU A 1 81 ? -8.956 -1.856 -13.919 1.00 92.75 81 GLU A N 1
ATOM 639 C CA . GLU A 1 81 ? -8.624 -0.716 -14.771 1.00 92.75 81 GLU A CA 1
ATOM 640 C C . GLU A 1 81 ? -7.679 0.244 -14.064 1.00 92.75 81 GLU A C 1
ATOM 642 O O . GLU A 1 81 ? -7.742 0.430 -12.847 1.00 92.75 81 GLU A O 1
ATOM 647 N N . HIS A 1 82 ? -6.798 0.879 -14.835 1.00 89.19 82 HIS A N 1
ATOM 648 C CA . HIS A 1 82 ? -5.887 1.866 -14.276 1.00 89.19 82 HIS A CA 1
ATOM 649 C C . HIS A 1 82 ? -6.667 3.096 -13.802 1.00 89.19 82 HIS A C 1
ATOM 651 O O . HIS A 1 82 ? -7.455 3.680 -14.540 1.00 89.19 82 HIS A O 1
ATOM 657 N N . THR A 1 83 ? -6.391 3.535 -12.580 1.00 92.25 83 THR A N 1
ATOM 658 C CA . THR A 1 83 ? -6.791 4.838 -12.060 1.00 92.25 83 THR A CA 1
ATOM 659 C C . THR A 1 83 ? -5.607 5.803 -12.117 1.00 92.25 83 THR A C 1
ATOM 661 O O . THR A 1 83 ? -4.465 5.442 -11.806 1.00 92.25 83 THR A O 1
ATOM 664 N N . PHE A 1 84 ? -5.887 7.045 -12.501 1.00 91.19 84 PHE A N 1
ATOM 665 C CA . PHE A 1 84 ? -4.914 8.133 -12.544 1.00 91.19 84 PHE A CA 1
ATOM 666 C C . PHE A 1 84 ? -4.989 8.992 -11.279 1.00 91.19 84 PHE A C 1
ATOM 668 O O . PHE A 1 84 ? -5.974 8.967 -10.529 1.00 91.19 84 PHE A O 1
ATOM 675 N N . ARG A 1 85 ? -3.899 9.706 -11.013 1.00 90.50 85 ARG A N 1
ATOM 676 C CA . ARG A 1 85 ? -3.797 10.681 -9.931 1.00 90.50 85 ARG A CA 1
ATOM 677 C C . ARG A 1 85 ? -4.791 11.827 -10.167 1.00 90.50 85 ARG A C 1
ATOM 679 O O . ARG A 1 85 ? -5.051 12.185 -11.313 1.00 90.50 85 ARG A O 1
ATOM 686 N N . SER A 1 86 ? -5.336 12.395 -9.091 1.00 90.81 86 SER A N 1
ATOM 687 C CA . SER A 1 86 ? -6.133 13.620 -9.198 1.00 90.81 86 SER A CA 1
ATOM 688 C C . SER A 1 86 ? -5.212 14.826 -9.386 1.00 90.81 86 SER A C 1
ATOM 690 O O . SER A 1 86 ? -4.124 14.887 -8.806 1.00 90.81 86 SER A O 1
ATOM 692 N N . GLY A 1 87 ? -5.648 15.781 -10.206 1.00 89.56 87 GLY A N 1
ATOM 693 C CA . GLY A 1 87 ? -5.004 17.090 -10.300 1.00 89.56 87 GLY A CA 1
ATOM 694 C C . GLY A 1 87 ? -5.318 17.993 -9.105 1.00 89.56 87 GLY A C 1
ATOM 695 O O . GLY A 1 87 ? -4.614 18.980 -8.908 1.00 89.56 87 GLY A O 1
ATOM 696 N N . ASP A 1 88 ? -6.343 17.656 -8.316 1.00 94.31 88 ASP A N 1
ATOM 697 C CA . ASP A 1 88 ? -6.726 18.375 -7.104 1.00 94.31 88 ASP A CA 1
ATOM 698 C C . ASP A 1 88 ? -5.894 17.884 -5.899 1.00 94.31 88 ASP A C 1
ATOM 700 O O . ASP A 1 88 ? -5.961 16.698 -5.545 1.00 94.31 88 ASP A O 1
ATOM 704 N N . PRO A 1 89 ? -5.103 18.766 -5.256 1.00 92.38 89 PRO A N 1
ATOM 705 C CA . PRO A 1 89 ? -4.347 18.421 -4.057 1.00 92.38 89 PRO A CA 1
ATOM 706 C C . PRO A 1 89 ? -5.206 17.892 -2.900 1.00 92.38 89 PRO A C 1
ATOM 708 O O . PRO A 1 89 ? -4.755 16.990 -2.196 1.00 92.38 89 PRO A O 1
ATOM 711 N N . GLU A 1 90 ? -6.427 18.399 -2.705 1.00 95.56 90 GLU A N 1
ATOM 712 C CA . GLU A 1 90 ? -7.285 17.986 -1.585 1.00 95.56 90 GLU A CA 1
ATOM 713 C C . GLU A 1 90 ? -7.817 16.561 -1.783 1.00 95.56 90 GLU A C 1
ATOM 715 O O . GLU A 1 90 ? -7.800 15.742 -0.857 1.00 95.56 90 GLU A O 1
ATOM 720 N N . GLU A 1 91 ? -8.227 16.220 -3.008 1.00 95.44 91 GLU A N 1
ATOM 721 C CA . GLU A 1 91 ? -8.635 14.854 -3.351 1.00 95.44 91 GLU A CA 1
ATOM 722 C C . GLU A 1 91 ? -7.473 13.862 -3.210 1.00 95.44 91 GLU A C 1
ATOM 724 O O . GLU A 1 91 ? -7.657 12.722 -2.761 1.00 95.44 91 GLU A O 1
ATOM 729 N N . GLU A 1 92 ? -6.265 14.290 -3.585 1.00 94.38 92 GLU A N 1
ATOM 730 C CA . GLU A 1 92 ? -5.062 13.470 -3.482 1.00 94.38 92 GLU A CA 1
ATOM 731 C C . GLU A 1 92 ? -4.636 13.252 -2.022 1.00 94.38 92 GLU A C 1
ATOM 733 O O . GLU A 1 92 ? -4.305 12.124 -1.639 1.00 94.38 92 GLU A O 1
ATOM 738 N N . ASP A 1 93 ? -4.730 14.279 -1.179 1.00 95.06 93 ASP A N 1
ATOM 739 C CA . ASP A 1 93 ? -4.491 14.170 0.262 1.00 95.06 93 ASP A CA 1
ATOM 740 C C . ASP A 1 93 ? -5.528 13.269 0.941 1.00 95.06 93 ASP A C 1
ATOM 742 O O . ASP A 1 93 ? -5.173 12.411 1.758 1.00 95.06 93 ASP A O 1
ATOM 746 N N . ALA A 1 94 ? -6.802 13.378 0.555 1.00 95.44 94 ALA A N 1
ATOM 747 C CA . ALA A 1 94 ? -7.854 12.492 1.047 1.00 95.44 94 ALA A CA 1
ATOM 748 C C . ALA A 1 94 ? -7.597 11.025 0.659 1.00 95.44 94 ALA A C 1
ATOM 750 O O . ALA A 1 94 ? -7.845 10.109 1.452 1.00 95.44 94 ALA A O 1
ATOM 751 N N . HIS A 1 95 ? -7.075 10.775 -0.546 1.00 95.62 95 HIS A N 1
ATOM 752 C CA . HIS A 1 95 ? -6.621 9.444 -0.953 1.00 95.62 95 HIS A CA 1
ATOM 753 C C . HIS A 1 95 ? -5.436 8.957 -0.118 1.00 95.62 95 HIS A C 1
ATOM 755 O O . HIS A 1 95 ? -5.468 7.828 0.376 1.00 95.62 95 HIS A O 1
ATOM 761 N N . CYS A 1 96 ? -4.433 9.805 0.114 1.00 94.06 96 CYS A N 1
ATOM 762 C CA . CYS A 1 96 ? -3.303 9.473 0.983 1.00 94.06 96 CYS A CA 1
ATOM 763 C C . CYS A 1 96 ? -3.770 9.119 2.403 1.00 94.06 96 CYS A C 1
ATOM 765 O O . CYS A 1 96 ? -3.317 8.123 2.967 1.00 94.06 96 CYS A O 1
ATOM 767 N N . ALA A 1 97 ? -4.736 9.859 2.952 1.00 92.44 97 ALA A N 1
ATOM 768 C CA . ALA A 1 97 ? -5.331 9.570 4.254 1.00 92.44 97 ALA A CA 1
ATOM 769 C C . ALA A 1 97 ? -6.013 8.190 4.298 1.00 92.44 97 ALA A C 1
ATOM 771 O O . ALA A 1 97 ? -5.899 7.479 5.300 1.00 92.44 97 ALA A O 1
ATOM 772 N N . ARG A 1 98 ? -6.677 7.764 3.211 1.00 93.19 98 ARG A N 1
ATOM 773 C CA . ARG A 1 98 ? -7.209 6.393 3.091 1.00 93.19 98 ARG A CA 1
ATOM 774 C C . ARG A 1 98 ? -6.095 5.358 2.974 1.00 93.19 98 ARG A C 1
ATOM 776 O O . ARG A 1 98 ? -6.168 4.334 3.643 1.00 93.19 98 ARG A O 1
ATOM 783 N N . MET A 1 99 ? -5.055 5.625 2.183 1.00 93.38 99 MET A N 1
ATOM 784 C CA . MET A 1 99 ? -3.909 4.720 2.057 1.00 93.38 99 MET A CA 1
ATOM 785 C C . MET A 1 99 ? -3.224 4.482 3.396 1.00 93.38 99 MET A C 1
ATOM 787 O O . MET A 1 99 ? -2.921 3.333 3.695 1.00 93.38 99 MET A O 1
ATOM 791 N N . ILE A 1 100 ? -3.020 5.532 4.204 1.00 90.75 100 ILE A N 1
ATOM 792 C CA . ILE A 1 100 ? -2.355 5.455 5.515 1.00 90.75 100 ILE A CA 1
ATOM 793 C C . ILE A 1 100 ? -2.980 4.370 6.389 1.00 90.75 100 ILE A C 1
ATOM 795 O O . ILE A 1 100 ? -2.243 3.644 7.043 1.00 90.75 100 ILE A O 1
ATOM 799 N N . LYS A 1 101 ? -4.301 4.183 6.331 1.00 89.19 101 LYS A N 1
ATOM 800 C CA . LYS A 1 101 ? -5.020 3.132 7.067 1.00 89.19 101 LYS A CA 1
ATOM 801 C C . LYS A 1 101 ? -4.487 1.715 6.779 1.00 89.19 101 LYS A C 1
ATOM 803 O O . LYS A 1 101 ? -4.471 0.864 7.657 1.00 89.19 101 LYS A O 1
ATOM 808 N N . LEU A 1 102 ? -3.965 1.455 5.583 1.00 90.81 102 LEU A N 1
ATOM 809 C CA . LEU A 1 102 ? -3.425 0.142 5.210 1.00 90.81 102 LEU A CA 1
ATOM 810 C C . LEU A 1 102 ? -1.944 -0.059 5.578 1.00 90.81 102 LEU A C 1
ATOM 812 O O . LEU A 1 102 ? -1.402 -1.135 5.342 1.00 90.81 102 LEU A O 1
ATOM 816 N N . GLY A 1 103 ? -1.269 0.943 6.145 1.00 88.12 103 GLY A N 1
ATOM 817 C CA . GLY A 1 103 ? 0.163 0.872 6.457 1.00 88.12 103 GLY A CA 1
ATOM 818 C C . GLY A 1 103 ? 1.089 0.925 5.234 1.00 88.12 103 GLY A C 1
ATOM 819 O O . GLY A 1 103 ? 1.939 0.038 5.057 1.00 88.12 103 GLY A O 1
ATOM 820 N N . PRO A 1 104 ? 0.951 1.951 4.373 1.00 91.19 104 PRO A N 1
ATOM 821 C CA . PRO A 1 104 ? 1.783 2.111 3.196 1.00 91.19 104 PRO A CA 1
ATOM 822 C C . PRO A 1 104 ? 3.215 2.455 3.616 1.00 91.19 104 PRO A C 1
ATOM 824 O O . PRO A 1 104 ? 3.478 2.923 4.730 1.00 91.19 104 PRO A O 1
ATOM 827 N N . ASN A 1 105 ? 4.142 2.273 2.684 1.00 89.94 105 ASN A N 1
ATOM 828 C CA . ASN A 1 105 ? 5.497 2.785 2.835 1.00 89.94 105 ASN A CA 1
ATOM 829 C C . ASN A 1 105 ? 5.533 4.239 2.372 1.00 89.94 105 ASN A C 1
ATOM 831 O O . ASN A 1 105 ? 5.064 4.532 1.270 1.00 89.94 105 ASN A O 1
ATOM 835 N N . TRP A 1 106 ? 6.100 5.132 3.181 1.00 91.62 106 TRP A N 1
ATOM 836 C CA . TRP A 1 106 ? 6.430 6.489 2.749 1.00 91.62 106 TRP A CA 1
ATOM 837 C C . TRP A 1 106 ? 7.861 6.554 2.220 1.00 91.62 106 TRP A C 1
ATOM 839 O O . TRP A 1 106 ? 8.776 5.979 2.816 1.00 91.62 106 TRP A O 1
ATOM 849 N N . TRP A 1 107 ? 8.052 7.307 1.139 1.00 89.94 107 TRP A N 1
ATOM 850 C CA . TRP A 1 107 ? 9.345 7.543 0.510 1.00 89.94 107 TRP A CA 1
ATOM 851 C C . TRP A 1 107 ? 9.565 9.033 0.265 1.00 89.94 107 TRP A C 1
ATOM 853 O O . TRP A 1 107 ? 8.662 9.732 -0.194 1.00 89.94 107 TRP A O 1
ATOM 863 N N . LYS A 1 108 ? 10.813 9.488 0.448 1.00 89.19 108 LYS A N 1
ATOM 864 C CA . LYS A 1 108 ? 11.260 10.852 0.106 1.00 89.19 108 LYS A CA 1
ATOM 865 C C . LYS A 1 108 ? 10.893 11.283 -1.326 1.00 89.19 108 LYS A C 1
ATOM 867 O O . LYS A 1 108 ? 10.665 12.462 -1.563 1.00 89.19 108 LYS A O 1
ATOM 872 N N . SER A 1 109 ? 10.859 10.355 -2.284 1.00 87.25 109 SER A N 1
ATOM 873 C CA . SER A 1 109 ? 10.425 10.597 -3.666 1.00 87.25 109 SER A CA 1
ATOM 874 C C . SER A 1 109 ? 10.119 9.285 -4.396 1.00 87.25 109 SER A C 1
ATOM 876 O O . SER A 1 109 ? 10.557 8.214 -3.965 1.00 87.25 109 SER A O 1
ATOM 878 N N . LEU A 1 110 ? 9.445 9.368 -5.550 1.00 85.62 110 LEU A N 1
ATOM 879 C CA . LEU A 1 110 ? 9.234 8.208 -6.424 1.00 85.62 110 LEU A CA 1
ATOM 880 C C . LEU A 1 110 ? 10.569 7.599 -6.880 1.00 85.62 110 LEU A C 1
ATOM 882 O O . LEU A 1 110 ? 10.714 6.381 -6.907 1.00 85.62 110 LEU A O 1
ATOM 886 N N . THR A 1 111 ? 11.574 8.428 -7.173 1.00 85.31 111 THR A N 1
ATOM 887 C CA . THR A 1 111 ? 12.923 7.955 -7.517 1.00 85.31 111 THR A CA 1
ATOM 888 C C . THR A 1 111 ? 13.542 7.155 -6.375 1.00 85.31 111 THR A C 1
ATOM 890 O O . THR A 1 111 ? 14.091 6.083 -6.617 1.00 85.31 111 THR A O 1
ATOM 893 N N . HIS A 1 112 ? 13.418 7.629 -5.130 1.00 86.12 112 HIS A N 1
ATOM 894 C CA . HIS A 1 112 ? 13.914 6.904 -3.959 1.00 86.12 112 HIS A CA 1
ATOM 895 C C . HIS A 1 112 ? 13.248 5.525 -3.830 1.00 86.12 112 HIS A C 1
ATOM 897 O O . HIS A 1 112 ? 13.941 4.525 -3.643 1.00 86.12 112 HIS A O 1
ATOM 903 N N . TYR A 1 113 ? 11.929 5.451 -4.033 1.00 86.94 113 TYR A N 1
ATOM 904 C CA . TYR A 1 113 ? 11.204 4.181 -4.101 1.00 86.94 113 TYR A CA 1
ATOM 905 C C . TYR A 1 113 ? 11.715 3.260 -5.220 1.00 86.94 113 TYR A C 1
ATOM 907 O O . TYR A 1 113 ? 11.986 2.087 -4.970 1.00 86.94 113 TYR A O 1
ATOM 915 N N . LEU A 1 114 ? 11.861 3.765 -6.450 1.00 84.12 114 LEU A N 1
ATOM 916 C CA . LEU A 1 114 ? 12.271 2.953 -7.602 1.00 84.12 114 LEU A CA 1
ATOM 917 C C . LEU A 1 114 ? 13.698 2.409 -7.453 1.00 84.12 114 LEU A C 1
ATOM 919 O O . LEU A 1 114 ? 13.950 1.246 -7.779 1.00 84.12 114 LEU A O 1
ATOM 923 N N . VAL A 1 115 ? 14.615 3.217 -6.914 1.00 84.00 115 VAL A N 1
ATOM 924 C CA . VAL A 1 115 ? 15.973 2.778 -6.563 1.00 84.00 115 VAL A CA 1
ATOM 925 C C . VAL A 1 115 ? 15.910 1.688 -5.493 1.00 84.00 115 VAL A C 1
ATOM 927 O O . VAL A 1 115 ? 16.518 0.633 -5.670 1.00 84.00 115 VAL A O 1
ATOM 930 N N . ASN A 1 116 ? 15.122 1.881 -4.429 1.00 85.38 116 ASN A N 1
ATOM 931 C CA . ASN A 1 116 ? 14.981 0.872 -3.381 1.00 85.38 116 ASN A CA 1
ATOM 932 C C . ASN A 1 116 ? 14.329 -0.426 -3.890 1.00 85.38 116 ASN A C 1
ATOM 934 O O . ASN A 1 116 ? 14.742 -1.506 -3.493 1.00 85.38 116 ASN A O 1
ATOM 938 N N . GLN A 1 117 ? 13.358 -0.363 -4.803 1.00 81.44 117 GLN A N 1
ATOM 939 C CA . GLN A 1 117 ? 12.801 -1.568 -5.430 1.00 81.44 117 GLN A CA 1
ATOM 940 C C . GLN A 1 117 ? 13.813 -2.318 -6.299 1.00 81.44 117 GLN A C 1
ATOM 942 O O . GLN A 1 117 ? 13.741 -3.539 -6.393 1.00 81.44 117 GLN A O 1
ATOM 947 N N . SER A 1 118 ? 14.723 -1.598 -6.954 1.00 81.25 118 SER A N 1
ATOM 948 C CA . SER A 1 118 ? 15.670 -2.194 -7.902 1.00 81.25 118 SER A CA 1
ATOM 949 C C . SER A 1 118 ? 16.911 -2.759 -7.212 1.00 81.25 118 SER A C 1
ATOM 951 O O . SER A 1 118 ? 17.475 -3.750 -7.671 1.00 81.25 118 SER A O 1
ATOM 953 N N . PHE A 1 119 ? 17.343 -2.125 -6.119 1.00 81.88 119 PHE A N 1
ATOM 954 C CA . PHE A 1 119 ? 18.632 -2.403 -5.478 1.00 81.88 119 PHE A CA 1
ATOM 955 C C . PHE A 1 119 ? 18.538 -2.679 -3.975 1.00 81.88 119 PHE A C 1
ATOM 957 O O . PHE A 1 119 ? 19.528 -3.092 -3.368 1.00 81.88 119 PHE A O 1
ATOM 964 N 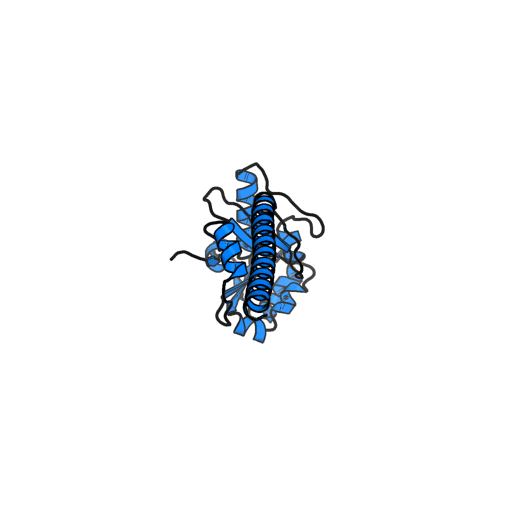N . GLY A 1 120 ? 17.377 -2.451 -3.360 1.00 78.94 120 GLY A N 1
ATOM 965 C CA . GLY A 1 120 ? 17.149 -2.744 -1.952 1.00 78.94 120 GLY A CA 1
ATOM 966 C C . GLY A 1 120 ? 17.245 -4.242 -1.689 1.00 78.94 120 GLY A C 1
ATOM 967 O O . GLY A 1 120 ? 16.731 -5.067 -2.445 1.00 78.94 120 GLY A O 1
ATOM 968 N N . LYS A 1 121 ? 17.918 -4.600 -0.597 1.00 82.31 121 LYS A N 1
ATOM 969 C CA . LYS A 1 121 ? 17.978 -5.983 -0.127 1.00 82.31 121 LYS A CA 1
ATOM 970 C C . LYS A 1 121 ? 16.871 -6.179 0.892 1.00 82.31 121 LYS A C 1
ATOM 972 O O . LYS A 1 121 ? 16.943 -5.602 1.969 1.00 82.31 121 LYS A O 1
ATOM 977 N N . SER A 1 122 ? 15.870 -6.984 0.550 1.00 81.31 122 SER A N 1
ATOM 978 C CA . SER A 1 122 ? 14.927 -7.462 1.556 1.00 81.31 122 SER A CA 1
ATOM 979 C C . SER A 1 122 ? 15.615 -8.428 2.509 1.00 81.31 122 SER A C 1
ATOM 981 O O . SER A 1 122 ? 16.375 -9.293 2.062 1.00 81.31 122 SER A O 1
ATOM 983 N N . THR A 1 123 ? 15.299 -8.324 3.794 1.00 89.69 123 THR A N 1
ATOM 984 C CA . THR A 1 123 ? 15.769 -9.261 4.817 1.00 89.69 123 THR A CA 1
ATOM 985 C C . THR A 1 123 ? 14.599 -9.956 5.506 1.00 89.69 123 THR A C 1
ATOM 987 O O . THR A 1 123 ? 13.424 -9.658 5.271 1.00 89.69 123 THR A O 1
ATOM 990 N N . TRP A 1 124 ? 14.916 -10.952 6.328 1.00 91.25 124 TRP A N 1
ATOM 991 C CA . TRP A 1 124 ? 13.917 -11.664 7.118 1.00 91.25 124 TRP A CA 1
ATOM 992 C C . TRP A 1 124 ? 13.417 -10.836 8.313 1.00 91.25 124 TRP A C 1
ATOM 994 O O . TRP A 1 124 ? 12.323 -11.101 8.809 1.00 91.25 124 TRP A O 1
ATOM 1004 N N . GLU A 1 125 ? 14.157 -9.797 8.711 1.00 91.38 125 GLU A N 1
ATOM 1005 C CA . GLU A 1 125 ? 13.770 -8.833 9.747 1.00 91.38 125 GLU A CA 1
ATOM 1006 C C . GLU A 1 125 ? 12.907 -7.670 9.223 1.00 91.38 125 GLU A C 1
ATOM 1008 O O . GLU A 1 125 ? 12.428 -6.865 10.022 1.00 91.38 125 GLU A O 1
ATOM 1013 N N . ASP A 1 126 ? 12.680 -7.572 7.905 1.00 88.75 126 ASP A N 1
ATOM 1014 C CA . ASP A 1 126 ? 11.847 -6.519 7.311 1.00 88.75 126 ASP A CA 1
ATOM 1015 C C . ASP A 1 126 ? 10.464 -6.458 7.980 1.00 88.75 126 ASP A C 1
ATOM 1017 O O . ASP A 1 126 ? 9.773 -7.471 8.122 1.00 88.75 126 ASP A O 1
ATOM 1021 N N . ALA A 1 127 ? 10.027 -5.249 8.345 1.00 89.25 127 ALA A N 1
ATOM 1022 C CA . ALA A 1 127 ? 8.743 -5.043 9.004 1.00 89.25 127 ALA A CA 1
ATOM 1023 C C . ALA A 1 127 ? 7.554 -5.311 8.062 1.00 89.25 127 ALA A C 1
ATOM 1025 O O . ALA A 1 127 ? 7.397 -4.682 7.005 1.00 89.25 127 ALA A O 1
ATOM 1026 N N . VAL A 1 128 ? 6.654 -6.181 8.511 1.00 90.31 128 VAL A N 1
ATOM 1027 C CA . VAL A 1 128 ? 5.358 -6.475 7.900 1.00 90.31 128 VAL A CA 1
ATOM 1028 C C . VAL A 1 128 ? 4.265 -5.813 8.729 1.00 90.31 128 VAL A C 1
ATOM 1030 O O . VAL A 1 128 ? 4.200 -5.967 9.947 1.00 90.31 128 VAL A O 1
ATOM 1033 N N . VAL A 1 129 ? 3.407 -5.062 8.044 1.00 91.69 129 VAL A N 1
ATOM 1034 C CA . VAL A 1 129 ? 2.234 -4.402 8.614 1.00 91.69 129 VAL A CA 1
ATOM 1035 C C . VAL A 1 129 ? 1.052 -4.737 7.718 1.00 91.69 129 VAL A C 1
ATOM 1037 O O . VAL A 1 129 ? 1.100 -4.448 6.523 1.00 91.69 129 VAL A O 1
ATOM 1040 N N . ILE A 1 130 ? 0.020 -5.355 8.287 1.00 93.38 130 ILE A N 1
ATOM 1041 C CA . ILE A 1 130 ? -1.213 -5.723 7.587 1.00 93.38 130 ILE A CA 1
ATOM 1042 C C . ILE A 1 130 ? -2.394 -5.303 8.457 1.00 93.38 130 ILE A C 1
ATOM 1044 O O . ILE A 1 130 ? -2.511 -5.741 9.601 1.00 93.38 130 ILE A O 1
ATOM 1048 N N . ALA A 1 131 ? -3.257 -4.452 7.910 1.00 93.62 131 ALA A N 1
ATOM 1049 C CA . ALA A 1 131 ? -4.438 -3.932 8.590 1.00 93.62 131 ALA A CA 1
ATOM 1050 C C . ALA A 1 131 ? -5.736 -4.469 7.973 1.00 93.62 131 ALA A C 1
ATOM 1052 O O . ALA A 1 131 ? -5.795 -4.738 6.768 1.00 93.62 131 ALA A O 1
ATOM 1053 N N . GLY A 1 132 ? -6.775 -4.585 8.798 1.00 94.56 132 GLY A N 1
ATOM 1054 C CA . GLY A 1 132 ? -8.146 -4.907 8.412 1.00 94.56 132 GLY A CA 1
ATOM 1055 C C . GLY A 1 132 ? -9.147 -4.090 9.228 1.00 94.56 132 GLY A C 1
ATOM 1056 O O . GLY A 1 132 ? -8.903 -3.790 10.397 1.00 94.56 132 GLY A O 1
ATOM 1057 N N . TYR A 1 133 ? -10.261 -3.716 8.602 1.00 93.50 133 TYR A N 1
ATOM 1058 C CA . TYR A 1 133 ? -11.260 -2.804 9.163 1.00 93.50 133 TYR A CA 1
ATOM 1059 C C . TYR A 1 133 ? -12.642 -3.462 9.208 1.00 93.50 133 TYR A C 1
ATOM 1061 O O . TYR A 1 133 ? -13.348 -3.442 8.198 1.00 93.50 133 TYR A O 1
ATOM 1069 N N . PRO A 1 134 ? -13.048 -4.059 10.340 1.00 94.44 134 PRO A N 1
ATOM 1070 C CA . PRO A 1 134 ? -14.366 -4.670 10.442 1.00 94.44 134 PRO A CA 1
ATOM 1071 C C . PRO A 1 134 ? -15.466 -3.599 10.404 1.00 94.44 134 PRO A C 1
ATOM 1073 O O . PRO A 1 134 ? -15.279 -2.468 10.863 1.00 94.44 134 PRO A O 1
ATOM 1076 N N . ALA A 1 135 ? -16.646 -3.964 9.908 1.00 92.56 135 ALA A N 1
ATOM 1077 C CA . ALA A 1 135 ? -17.814 -3.090 9.816 1.00 92.56 135 ALA A CA 1
ATOM 1078 C C . ALA A 1 135 ? -18.304 -2.614 11.193 1.00 92.56 135 ALA A C 1
ATOM 1080 O O . ALA A 1 135 ? -18.875 -1.532 11.308 1.00 92.56 135 ALA A O 1
ATOM 1081 N N . ALA A 1 136 ? -18.038 -3.393 12.247 1.00 91.62 136 ALA A N 1
ATOM 1082 C CA . ALA A 1 136 ? -18.328 -3.030 13.634 1.00 91.62 136 ALA A CA 1
ATOM 1083 C C . ALA A 1 136 ? -17.433 -1.898 14.186 1.00 91.62 136 ALA A C 1
ATOM 1085 O O . ALA A 1 136 ? -17.670 -1.416 15.294 1.00 91.62 136 ALA A O 1
ATOM 1086 N N . GLY A 1 137 ? -16.422 -1.464 13.426 1.00 90.31 137 GLY A N 1
ATOM 1087 C CA . GLY A 1 137 ? -15.447 -0.461 13.841 1.00 90.31 137 GLY A CA 1
ATOM 1088 C C . GLY A 1 137 ? -14.224 -1.053 14.546 1.00 90.31 137 GLY A C 1
ATOM 1089 O O . GLY A 1 137 ? -14.193 -2.219 14.936 1.00 90.31 137 GLY A O 1
ATOM 1090 N N . GLY A 1 138 ? -13.193 -0.221 14.699 1.00 90.19 138 GLY A N 1
ATOM 1091 C CA . GLY A 1 138 ? -11.866 -0.636 15.157 1.00 90.19 138 GLY A CA 1
ATOM 1092 C C . GLY A 1 138 ? -10.959 -1.107 14.017 1.00 90.19 138 GLY A C 1
ATOM 1093 O O . GLY A 1 138 ? -11.238 -0.880 12.837 1.00 90.19 138 GLY A O 1
ATOM 1094 N N . ILE A 1 139 ? -9.842 -1.731 14.379 1.00 91.69 139 ILE A N 1
ATOM 1095 C CA . ILE A 1 139 ? -8.823 -2.229 13.450 1.00 91.69 139 ILE A CA 1
ATOM 1096 C C . ILE A 1 139 ? -8.251 -3.552 13.956 1.00 91.69 139 ILE A C 1
ATOM 1098 O O . ILE A 1 139 ? -7.892 -3.688 15.125 1.00 91.69 139 ILE A O 1
ATOM 1102 N N . TRP A 1 140 ? -8.111 -4.510 13.047 1.00 94.88 140 TRP A N 1
ATOM 1103 C CA . TRP A 1 140 ? -7.238 -5.663 13.221 1.00 94.88 140 TRP A CA 1
ATOM 1104 C C . TRP A 1 140 ? -5.879 -5.363 12.605 1.00 94.88 140 TRP A C 1
ATOM 1106 O O . TRP A 1 140 ? -5.799 -4.959 11.445 1.00 94.88 140 TRP A O 1
ATOM 1116 N N . LEU A 1 141 ? -4.809 -5.559 13.372 1.00 93.25 141 LEU A N 1
ATOM 1117 C CA . LEU A 1 141 ? -3.451 -5.244 12.946 1.00 93.25 141 LEU A CA 1
ATOM 1118 C C . LEU A 1 141 ? -2.501 -6.409 13.212 1.00 93.25 141 LEU A C 1
ATOM 1120 O O . LEU A 1 141 ? -2.294 -6.807 14.358 1.00 93.25 141 LEU A O 1
ATOM 1124 N N . LEU A 1 142 ? -1.856 -6.889 12.152 1.00 94.50 142 LEU A N 1
ATOM 1125 C CA . LEU A 1 142 ? -0.663 -7.722 12.235 1.00 94.50 142 LEU A CA 1
ATOM 1126 C C . LEU A 1 142 ? 0.564 -6.834 12.016 1.00 94.50 142 LEU A C 1
ATOM 1128 O O . LEU A 1 142 ? 0.739 -6.269 10.936 1.00 94.50 142 LEU A O 1
ATOM 1132 N N . LYS A 1 143 ? 1.412 -6.718 13.040 1.00 92.31 143 LYS A N 1
ATOM 1133 C CA . LYS A 1 143 ? 2.704 -6.025 12.982 1.00 92.31 143 LYS A CA 1
ATOM 1134 C C . LYS A 1 143 ? 3.792 -6.974 13.462 1.00 92.31 143 LYS A C 1
ATOM 1136 O O . LYS A 1 143 ? 3.778 -7.380 14.619 1.00 92.31 143 LYS A O 1
ATOM 1141 N N . THR A 1 144 ? 4.694 -7.345 12.565 1.00 93.25 144 THR A N 1
ATOM 1142 C CA . THR A 1 144 ? 5.620 -8.469 12.760 1.00 93.25 144 THR A CA 1
ATOM 1143 C C . THR A 1 144 ? 6.802 -8.355 11.791 1.00 93.25 144 THR A C 1
ATOM 1145 O O . THR A 1 144 ? 6.875 -7.401 11.012 1.00 93.25 144 THR A O 1
ATOM 1148 N N . THR A 1 145 ? 7.740 -9.295 11.828 1.00 94.81 145 THR A N 1
ATOM 1149 C CA . THR A 1 145 ? 8.815 -9.413 10.830 1.00 94.81 145 THR A CA 1
ATOM 1150 C C . THR A 1 145 ? 8.398 -10.294 9.654 1.00 94.81 145 THR A C 1
ATOM 1152 O O . THR A 1 145 ? 7.435 -11.060 9.721 1.00 94.81 145 THR A O 1
ATOM 1155 N N . ARG A 1 146 ? 9.143 -10.232 8.548 1.00 93.50 146 ARG A N 1
ATOM 1156 C CA . ARG A 1 146 ? 8.920 -11.110 7.394 1.00 93.50 146 ARG A CA 1
ATOM 1157 C C . ARG A 1 146 ? 9.066 -12.594 7.746 1.00 93.50 146 ARG A C 1
ATOM 1159 O O . ARG A 1 146 ? 8.315 -13.401 7.202 1.00 93.50 146 ARG A O 1
ATOM 1166 N N . ALA A 1 147 ? 10.007 -12.946 8.625 1.00 95.38 147 ALA A N 1
ATOM 1167 C CA . ALA A 1 147 ? 10.191 -14.319 9.101 1.00 95.38 147 ALA A CA 1
ATOM 1168 C C . ALA A 1 147 ? 8.946 -14.840 9.827 1.00 95.38 147 ALA A C 1
ATOM 1170 O O . ALA A 1 147 ? 8.384 -15.862 9.442 1.00 95.38 147 ALA A O 1
ATOM 1171 N N . GLU A 1 148 ? 8.481 -14.096 10.826 1.00 97.00 148 GLU A N 1
ATOM 1172 C CA . GLU A 1 148 ? 7.303 -14.444 11.625 1.00 97.00 148 GLU A CA 1
ATOM 1173 C C . GLU A 1 148 ? 6.019 -14.454 10.780 1.00 97.00 148 GLU A C 1
ATOM 1175 O O . GLU A 1 148 ? 5.195 -15.355 10.911 1.00 97.00 148 GLU A O 1
ATOM 1180 N N . ALA A 1 149 ? 5.860 -13.506 9.848 1.00 96.31 149 ALA A N 1
ATOM 1181 C CA . ALA A 1 149 ? 4.725 -13.496 8.923 1.00 96.31 149 ALA A CA 1
ATOM 1182 C C . ALA A 1 149 ? 4.702 -14.735 8.012 1.00 96.31 149 ALA A C 1
ATOM 1184 O O . ALA A 1 149 ? 3.628 -15.257 7.698 1.00 96.31 149 ALA A O 1
ATOM 1185 N N . ALA A 1 150 ? 5.875 -15.193 7.562 1.00 96.62 150 ALA A N 1
ATOM 1186 C CA . ALA A 1 150 ? 5.988 -16.406 6.763 1.00 96.62 150 ALA A CA 1
ATOM 1187 C C . ALA A 1 150 ? 5.629 -17.650 7.590 1.00 96.62 150 ALA A C 1
ATOM 1189 O O . ALA A 1 150 ? 4.844 -18.469 7.114 1.00 96.62 150 ALA A O 1
ATOM 1190 N N . ASP A 1 151 ? 6.130 -17.742 8.824 1.00 97.44 151 ASP A N 1
ATOM 1191 C CA . ASP A 1 151 ? 5.826 -18.832 9.762 1.00 97.44 151 ASP A CA 1
ATOM 1192 C C . ASP A 1 151 ? 4.324 -18.903 10.100 1.00 97.44 151 ASP A C 1
ATOM 1194 O O . ASP A 1 151 ? 3.701 -19.961 10.014 1.00 97.44 151 ASP A O 1
ATOM 1198 N N . ALA A 1 152 ? 3.686 -17.750 10.331 1.00 97.19 152 ALA A N 1
ATOM 1199 C CA . ALA A 1 152 ? 2.242 -17.644 10.569 1.00 97.19 152 ALA A CA 1
ATOM 1200 C C . ALA A 1 152 ? 1.371 -17.893 9.313 1.00 97.19 152 ALA A C 1
ATOM 1202 O O . ALA A 1 152 ? 0.132 -17.929 9.385 1.00 97.19 152 ALA A O 1
ATOM 1203 N N . GLY A 1 153 ? 1.986 -18.029 8.132 1.00 97.31 153 GLY A N 1
ATOM 1204 C CA . GLY A 1 153 ? 1.277 -18.192 6.864 1.00 97.31 153 GLY A CA 1
ATOM 1205 C C . GLY A 1 153 ? 0.423 -16.974 6.491 1.00 97.31 153 GLY A C 1
ATOM 1206 O O . GLY A 1 153 ? -0.686 -17.144 5.969 1.00 97.31 153 GLY A O 1
ATOM 1207 N N . ALA A 1 154 ? 0.927 -15.760 6.750 1.00 96.56 154 ALA A N 1
ATOM 1208 C CA . ALA A 1 154 ? 0.217 -14.490 6.554 1.00 96.56 154 ALA A CA 1
ATOM 1209 C C . ALA A 1 154 ? -0.213 -14.234 5.099 1.00 96.56 154 ALA A C 1
ATOM 1211 O O . ALA A 1 154 ? -1.152 -13.482 4.856 1.00 96.56 154 ALA A O 1
ATOM 1212 N N . ALA A 1 155 ? 0.396 -14.915 4.121 1.00 94.50 155 ALA A N 1
ATOM 1213 C CA . ALA A 1 155 ? -0.025 -14.846 2.721 1.00 94.50 155 ALA A CA 1
ATOM 1214 C C . ALA A 1 155 ? -1.509 -15.215 2.518 1.00 94.50 155 ALA A C 1
ATOM 1216 O O . ALA A 1 155 ? -2.142 -14.711 1.593 1.00 94.50 155 ALA A O 1
ATOM 1217 N N . ARG A 1 156 ? -2.089 -16.042 3.403 1.00 96.12 156 ARG A N 1
ATOM 1218 C CA . ARG A 1 156 ? -3.518 -16.399 3.373 1.00 96.12 156 ARG A CA 1
ATOM 1219 C C . ARG A 1 156 ? -4.445 -15.200 3.574 1.00 96.12 156 ARG A C 1
ATOM 1221 O O . ARG A 1 156 ? -5.573 -15.250 3.098 1.00 96.12 156 ARG A O 1
ATOM 1228 N N . ILE A 1 157 ? -3.980 -14.132 4.226 1.00 97.25 157 ILE A N 1
ATOM 1229 C CA . ILE A 1 157 ? -4.761 -12.903 4.424 1.00 97.25 157 ILE A CA 1
ATOM 1230 C C . ILE A 1 157 ? -5.140 -12.281 3.070 1.00 97.25 157 ILE A C 1
ATOM 1232 O O . ILE A 1 157 ? -6.252 -11.787 2.911 1.00 97.25 157 ILE A O 1
ATOM 1236 N N . HIS A 1 158 ? -4.262 -12.385 2.069 1.00 94.31 158 HIS A N 1
ATOM 1237 C CA . HIS A 1 158 ? -4.493 -11.849 0.722 1.00 94.31 158 HIS A CA 1
ATOM 1238 C C . HIS A 1 158 ? -5.486 -12.663 -0.118 1.00 94.31 158 HIS A C 1
ATOM 1240 O O . HIS A 1 158 ? -5.884 -12.221 -1.193 1.00 94.31 158 HIS A O 1
ATOM 1246 N N . ASN A 1 159 ? -5.898 -13.843 0.357 1.00 95.50 159 ASN A N 1
ATOM 1247 C CA . ASN A 1 159 ? -6.926 -14.654 -0.298 1.00 95.50 159 ASN A CA 1
ATOM 1248 C C . ASN A 1 159 ? -8.347 -14.271 0.140 1.00 95.50 159 ASN A C 1
ATOM 1250 O O . ASN A 1 159 ? -9.310 -14.827 -0.392 1.00 9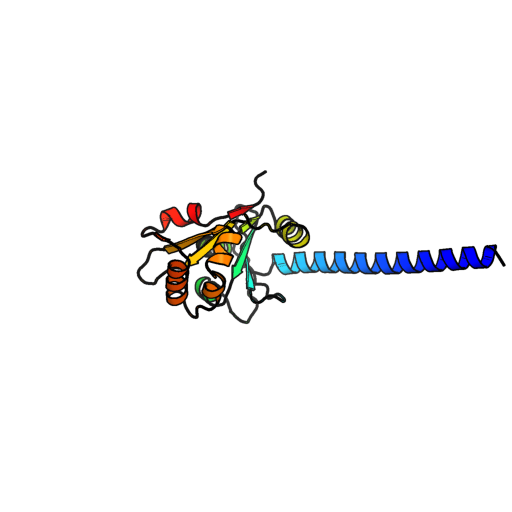5.50 159 ASN A O 1
ATOM 1254 N N . ALA A 1 160 ? -8.480 -13.373 1.122 1.00 97.06 160 ALA A N 1
ATOM 1255 C CA . ALA A 1 160 ? -9.770 -12.894 1.591 1.00 97.06 160 ALA A CA 1
ATOM 1256 C C . ALA A 1 160 ? -10.573 -12.269 0.442 1.00 97.06 160 ALA A C 1
ATOM 1258 O O . ALA A 1 160 ? -10.026 -11.595 -0.433 1.00 97.06 160 ALA A O 1
ATOM 1259 N N . ARG A 1 161 ? -11.890 -12.475 0.457 1.00 96.38 161 ARG A N 1
ATOM 1260 C CA . ARG A 1 161 ? -12.817 -11.921 -0.543 1.00 96.38 161 ARG A CA 1
ATOM 1261 C C . ARG A 1 161 ? -13.421 -10.592 -0.122 1.00 96.38 161 ARG A C 1
ATOM 1263 O O . ARG A 1 161 ? -13.922 -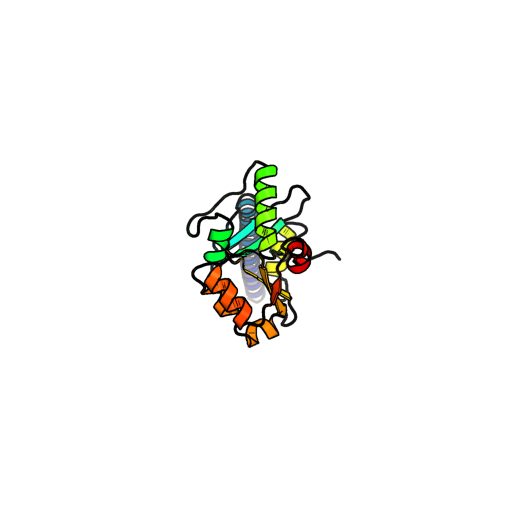9.854 -0.965 1.00 96.38 161 ARG A O 1
ATOM 1270 N N . HIS A 1 162 ? -13.402 -10.305 1.174 1.00 96.50 162 HIS A N 1
ATOM 1271 C CA . HIS A 1 162 ? -13.904 -9.069 1.757 1.00 96.50 162 HIS A CA 1
ATOM 1272 C C . HIS A 1 162 ? -13.189 -8.756 3.074 1.00 96.50 162 HIS A C 1
ATOM 1274 O O . HIS A 1 162 ? -12.433 -9.569 3.611 1.00 96.50 162 HIS A O 1
ATOM 1280 N N . MET A 1 163 ? -13.452 -7.565 3.614 1.00 96.69 163 MET A N 1
ATOM 1281 C CA . MET A 1 163 ? -12.728 -7.049 4.774 1.00 96.69 163 MET A CA 1
ATOM 1282 C C . MET A 1 163 ? -12.924 -7.894 6.043 1.00 96.69 163 MET A C 1
ATOM 1284 O O . MET A 1 163 ? -11.970 -8.079 6.785 1.00 96.69 163 MET A O 1
ATOM 1288 N N . GLU A 1 164 ? -14.103 -8.487 6.263 1.00 97.69 164 GLU A N 1
ATOM 1289 C CA . GLU A 1 164 ? -14.308 -9.369 7.430 1.00 97.69 164 GLU A CA 1
ATOM 1290 C C . GLU A 1 164 ? -13.470 -10.657 7.382 1.00 97.69 164 GLU A C 1
ATOM 1292 O O . GLU A 1 164 ? -12.829 -11.005 8.370 1.00 97.69 164 GLU A O 1
ATOM 1297 N N . GLU A 1 165 ? -13.397 -11.338 6.230 1.00 98.25 165 GLU A N 1
ATOM 1298 C CA . GLU A 1 165 ? -12.513 -12.502 6.056 1.00 98.25 165 GLU A CA 1
ATOM 1299 C C . GLU A 1 165 ? -11.046 -12.107 6.275 1.00 98.25 165 GLU A C 1
ATOM 1301 O O . GLU A 1 165 ? -10.278 -12.842 6.897 1.00 98.25 165 GLU A O 1
ATOM 1306 N N . ARG A 1 166 ? -10.656 -10.913 5.809 1.00 97.75 166 ARG A N 1
ATOM 1307 C CA . ARG A 1 166 ? -9.313 -10.372 6.028 1.00 97.75 166 ARG A CA 1
ATOM 1308 C C . ARG A 1 166 ? -9.032 -10.161 7.517 1.00 97.75 166 ARG A C 1
ATOM 1310 O O . ARG A 1 166 ? -7.982 -10.588 7.988 1.00 97.75 166 ARG A O 1
ATOM 1317 N N . CYS A 1 167 ? -9.958 -9.545 8.254 1.00 97.69 167 CYS A N 1
ATOM 1318 C CA . CYS A 1 167 ? -9.869 -9.349 9.704 1.00 97.69 167 CYS A CA 1
ATOM 1319 C C . CYS A 1 167 ? -9.714 -10.678 10.450 1.00 97.69 167 CYS A C 1
ATOM 1321 O O . CYS A 1 167 ? -8.789 -10.824 11.248 1.00 97.69 167 CYS A O 1
ATOM 1323 N N . GLN A 1 168 ? -10.553 -11.665 10.127 1.00 98.06 168 GLN A N 1
ATOM 1324 C CA . GLN A 1 168 ? -10.469 -13.006 10.707 1.00 98.06 168 GLN A CA 1
ATOM 1325 C C . GLN A 1 168 ? -9.108 -13.656 10.425 1.00 98.06 168 GLN A C 1
ATOM 1327 O O . GLN A 1 168 ? -8.519 -14.300 11.293 1.00 98.06 168 GLN A O 1
ATOM 1332 N N . MET A 1 169 ? -8.571 -13.481 9.216 1.00 98.19 169 MET A N 1
ATOM 1333 C CA . MET A 1 169 ? -7.260 -14.032 8.895 1.00 98.19 169 MET A CA 1
ATOM 1334 C C . MET A 1 169 ? -6.105 -13.291 9.565 1.00 98.19 169 MET A C 1
ATOM 1336 O O . MET A 1 169 ? -5.114 -13.928 9.916 1.00 98.19 169 MET A O 1
ATOM 1340 N N . ILE A 1 170 ? -6.228 -11.982 9.784 1.00 97.81 170 ILE A N 1
ATOM 1341 C CA . ILE A 1 170 ? -5.264 -11.216 10.579 1.00 97.81 170 ILE A CA 1
ATOM 1342 C C . ILE A 1 170 ? -5.223 -11.760 12.010 1.00 97.81 170 ILE A C 1
ATOM 1344 O O . ILE A 1 170 ? -4.135 -12.034 12.510 1.00 97.81 170 ILE A O 1
ATOM 1348 N N . GLU A 1 171 ? -6.381 -11.980 12.636 1.00 97.88 171 GLU A N 1
ATOM 1349 C CA . GLU A 1 171 ? -6.489 -12.604 13.962 1.00 97.88 171 GLU A CA 1
ATOM 1350 C C . GLU A 1 171 ? -5.824 -13.990 13.994 1.00 97.88 171 GLU A C 1
ATOM 1352 O O . GLU A 1 171 ? -4.938 -14.238 14.812 1.00 97.88 171 GLU A O 1
ATOM 1357 N N . ASN A 1 172 ? -6.163 -14.862 13.038 1.00 98.00 172 ASN A N 1
ATOM 1358 C CA . ASN A 1 172 ? -5.597 -16.213 12.931 1.00 98.00 172 ASN A CA 1
ATOM 1359 C C . ASN A 1 172 ? -4.071 -16.234 12.730 1.00 98.00 172 ASN A C 1
ATOM 1361 O O . ASN A 1 172 ? -3.425 -17.236 13.035 1.00 98.00 172 ASN A O 1
ATOM 1365 N N . CYS A 1 173 ? -3.496 -15.157 12.194 1.00 97.81 173 CYS A N 1
ATOM 1366 C CA . CYS A 1 173 ? -2.055 -14.991 12.015 1.00 97.81 173 CYS A CA 1
ATOM 1367 C C . CYS A 1 173 ? -1.379 -14.265 13.195 1.00 97.81 173 CYS A C 1
ATOM 1369 O O . CYS A 1 173 ? -0.219 -13.875 13.076 1.00 97.81 173 CYS A O 1
ATOM 1371 N N . GLY A 1 174 ? -2.074 -14.079 14.323 1.00 96.56 174 GLY A N 1
ATOM 1372 C CA . GLY A 1 174 ? -1.527 -13.453 15.532 1.00 96.56 174 GLY A CA 1
ATOM 1373 C C . GLY A 1 174 ? -1.678 -11.930 15.587 1.00 96.56 174 GLY A C 1
ATOM 1374 O O . GLY A 1 174 ? -1.029 -11.271 16.403 1.00 96.56 174 GLY A O 1
ATOM 1375 N N . GLY A 1 175 ? -2.515 -11.353 14.723 1.00 95.38 175 GLY A N 1
ATOM 1376 C CA . GLY A 1 175 ? -2.877 -9.943 14.778 1.00 95.38 175 GLY A CA 1
ATOM 1377 C C . GLY A 1 175 ? -3.672 -9.589 16.035 1.00 95.38 175 GLY A C 1
ATOM 1378 O O . GLY A 1 175 ? -4.213 -10.449 16.726 1.00 95.38 175 GLY A O 1
ATOM 1379 N N . ARG A 1 176 ? -3.736 -8.293 16.347 1.00 94.00 176 ARG A N 1
ATOM 1380 C CA . ARG A 1 176 ? -4.434 -7.761 17.526 1.00 94.00 176 ARG A CA 1
ATOM 1381 C C . ARG A 1 176 ? -5.530 -6.787 17.120 1.00 94.00 176 ARG A C 1
ATOM 1383 O O . ARG A 1 176 ? -5.369 -6.051 16.147 1.00 94.00 176 ARG A O 1
ATOM 1390 N N . PHE A 1 177 ? -6.614 -6.773 17.889 1.00 93.50 177 PHE A N 1
ATOM 1391 C CA . PHE A 1 177 ? -7.706 -5.825 17.717 1.00 93.50 177 PHE A CA 1
ATOM 1392 C C . PHE A 1 177 ? -7.479 -4.558 18.544 1.00 93.50 177 PHE A C 1
ATOM 1394 O O . PHE A 1 177 ? -7.103 -4.632 19.715 1.00 93.50 177 PHE A O 1
ATOM 1401 N N . TYR A 1 178 ? -7.770 -3.404 17.948 1.00 89.25 178 TYR A N 1
ATOM 1402 C CA . TYR A 1 178 ? -7.731 -2.099 18.599 1.00 89.25 178 TYR A CA 1
ATOM 1403 C C . TYR A 1 178 ? -9.060 -1.384 18.367 1.00 89.25 178 TYR A C 1
ATOM 1405 O O . TYR A 1 178 ? -9.547 -1.290 17.239 1.00 89.25 178 TYR A O 1
ATOM 1413 N N . LYS A 1 179 ? -9.655 -0.881 19.453 1.00 86.94 179 LYS A N 1
ATOM 1414 C CA . LYS A 1 179 ? -10.995 -0.281 19.435 1.00 86.94 179 LYS A CA 1
ATOM 1415 C C . LYS A 1 179 ? -11.009 1.137 18.860 1.00 86.94 179 LYS A C 1
ATOM 1417 O O . LYS A 1 179 ? -11.999 1.519 18.245 1.00 86.94 179 LYS A O 1
ATOM 1422 N N . GLU A 1 180 ? -9.931 1.899 19.037 1.00 73.88 180 GLU A N 1
ATOM 1423 C CA . GLU A 1 180 ? -9.857 3.293 18.590 1.00 73.88 180 GLU A CA 1
ATOM 1424 C C . GLU A 1 180 ? -8.911 3.459 17.402 1.00 73.88 180 GLU A C 1
ATOM 1426 O O . GLU A 1 180 ? -7.784 2.963 17.395 1.00 73.88 180 GLU A O 1
ATOM 1431 N N . ALA A 1 181 ? -9.393 4.161 16.375 1.00 59.50 181 ALA A N 1
ATOM 1432 C CA . ALA A 1 181 ? -8.664 4.380 15.132 1.00 59.50 181 ALA A CA 1
ATOM 1433 C C . ALA A 1 181 ? -7.565 5.454 15.260 1.00 59.50 181 ALA A C 1
ATOM 1435 O O . ALA A 1 181 ? -6.714 5.571 14.381 1.00 59.50 181 ALA A O 1
ATOM 1436 N N . ASP A 1 182 ? -7.544 6.220 16.347 1.00 56.47 182 ASP A N 1
ATOM 1437 C CA . ASP A 1 182 ? -6.670 7.389 16.490 1.00 56.47 182 ASP A CA 1
ATOM 1438 C C . ASP A 1 182 ? -5.207 6.994 16.781 1.00 56.47 182 ASP A C 1
ATOM 1440 O O . ASP A 1 182 ? -4.275 7.767 16.547 1.00 56.47 182 ASP A O 1
ATOM 1444 N N . GLU A 1 183 ? -4.971 5.743 17.191 1.00 56.94 183 GLU A N 1
ATOM 1445 C CA . GLU A 1 183 ? -3.630 5.153 17.299 1.00 56.94 183 GLU A CA 1
ATOM 1446 C C . GLU A 1 183 ? -3.098 4.622 15.953 1.00 56.94 183 GLU A C 1
ATOM 1448 O O . GLU A 1 183 ? -1.892 4.398 15.798 1.00 56.94 183 GLU A O 1
ATOM 1453 N N . VAL A 1 184 ? -3.969 4.458 14.948 1.00 59.00 184 VAL A N 1
ATOM 1454 C CA . VAL A 1 184 ? -3.669 3.775 13.678 1.00 59.00 184 VAL A CA 1
ATOM 1455 C C . VAL A 1 184 ? -2.479 4.382 12.944 1.00 59.00 184 VAL A C 1
ATOM 1457 O O . VAL A 1 184 ? -1.578 3.610 12.614 1.00 59.00 184 VAL A O 1
ATOM 1460 N N . PRO A 1 185 ? -2.372 5.710 12.720 1.00 57.88 185 PRO A N 1
ATOM 1461 C CA . PRO A 1 185 ? -1.266 6.261 11.936 1.00 57.88 185 PRO A CA 1
ATOM 1462 C C . PRO A 1 185 ? 0.114 5.939 12.529 1.00 57.88 185 PRO A C 1
ATOM 1464 O O . PRO A 1 185 ? 1.051 5.668 11.782 1.00 57.88 185 PRO A O 1
ATOM 1467 N N . LYS A 1 186 ? 0.235 5.895 13.865 1.00 63.69 186 LYS A N 1
ATOM 1468 C CA . LYS A 1 186 ? 1.481 5.520 14.563 1.00 63.69 186 LYS A CA 1
ATOM 1469 C C . LYS A 1 186 ? 1.757 4.019 14.499 1.00 63.69 186 LYS A C 1
ATOM 1471 O O . LYS A 1 186 ? 2.911 3.592 14.540 1.00 63.69 186 LYS A O 1
ATOM 1476 N N . LEU A 1 187 ? 0.703 3.213 14.432 1.00 62.84 187 LEU A N 1
ATOM 1477 C CA . LEU A 1 187 ? 0.806 1.762 14.433 1.00 62.84 187 LEU A CA 1
ATOM 1478 C C . LEU A 1 187 ? 1.173 1.204 13.053 1.00 62.84 187 LEU A C 1
ATOM 1480 O O . LEU A 1 187 ? 1.963 0.254 12.994 1.00 62.84 187 LEU A O 1
ATOM 1484 N N . VAL A 1 188 ? 0.656 1.807 11.975 1.00 65.12 188 VAL A N 1
ATOM 1485 C CA . VAL A 1 188 ? 0.710 1.225 10.625 1.00 65.12 188 VAL A CA 1
ATOM 1486 C C . VAL A 1 188 ? 1.680 1.911 9.656 1.00 65.12 188 VAL A C 1
ATOM 1488 O O . VAL A 1 188 ? 2.175 1.256 8.738 1.00 65.12 188 VAL A O 1
ATOM 1491 N N . ALA A 1 189 ? 1.984 3.203 9.823 1.00 62.28 189 ALA A N 1
ATOM 1492 C CA . ALA A 1 189 ? 2.839 3.911 8.871 1.00 62.28 189 ALA A CA 1
ATOM 1493 C C . ALA A 1 189 ? 4.297 3.433 8.968 1.00 62.28 189 ALA A C 1
ATOM 1495 O O . ALA A 1 189 ? 4.923 3.500 10.028 1.00 62.28 189 ALA A O 1
ATOM 1496 N N . ARG A 1 190 ? 4.857 2.982 7.841 1.00 69.56 190 ARG A N 1
ATOM 1497 C CA . ARG A 1 190 ? 6.283 2.656 7.724 1.00 69.56 190 ARG A CA 1
ATOM 1498 C C . ARG A 1 190 ? 6.994 3.799 7.016 1.00 69.56 190 ARG A C 1
ATOM 1500 O O . ARG A 1 190 ? 6.746 4.070 5.841 1.00 69.56 190 ARG A O 1
ATOM 1507 N N . ILE A 1 191 ? 7.879 4.477 7.737 1.00 60.19 191 ILE A N 1
ATOM 1508 C CA . ILE A 1 191 ? 8.690 5.558 7.181 1.00 60.19 191 ILE A CA 1
ATOM 1509 C C . ILE A 1 191 ? 10.031 4.963 6.762 1.00 60.19 191 ILE A C 1
ATOM 1511 O O . ILE A 1 191 ? 10.843 4.602 7.613 1.00 60.19 191 ILE A O 1
ATOM 1515 N N . PHE A 1 192 ? 10.268 4.865 5.455 1.00 58.81 192 PHE A N 1
ATOM 1516 C CA . PHE A 1 192 ? 11.554 4.433 4.921 1.00 58.81 192 PHE A CA 1
ATOM 1517 C C . PHE A 1 192 ? 12.393 5.652 4.519 1.00 58.81 192 PHE A C 1
ATOM 1519 O O . PHE A 1 192 ? 11.955 6.518 3.759 1.00 58.81 192 PHE A O 1
ATOM 1526 N N . GLY A 1 193 ? 13.632 5.709 5.015 1.00 45.12 193 GLY A N 1
ATOM 1527 C CA . GLY A 1 193 ? 14.632 6.673 4.556 1.00 45.12 193 GLY A CA 1
ATOM 1528 C C . GLY A 1 193 ? 14.729 7.994 5.320 1.00 45.12 193 GLY A C 1
ATOM 1529 O O . GLY A 1 193 ? 15.226 8.953 4.737 1.00 45.12 193 GLY A O 1
ATOM 1530 N N . VAL A 1 194 ? 14.336 8.072 6.596 1.00 36.72 194 VAL A N 1
ATOM 1531 C CA . VAL A 1 194 ? 14.831 9.133 7.501 1.00 36.72 194 VAL A CA 1
ATOM 1532 C C . VAL A 1 194 ? 16.147 8.654 8.121 1.00 36.72 194 VAL A C 1
ATOM 1534 O O . VAL A 1 194 ? 16.209 8.220 9.267 1.00 36.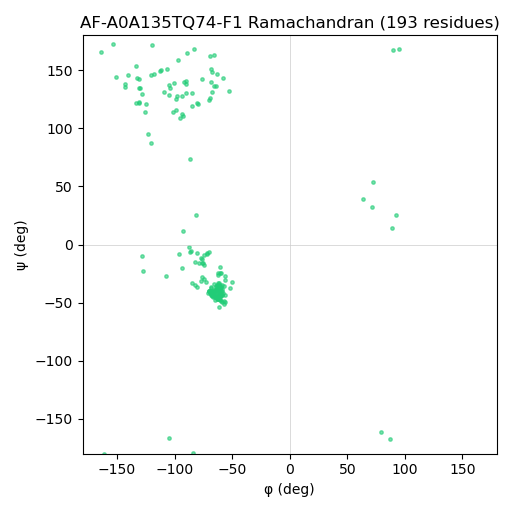72 194 VAL A O 1
ATOM 1537 N N . HIS A 1 195 ? 17.189 8.665 7.299 1.00 30.16 195 HIS A N 1
ATOM 1538 C CA . HIS A 1 195 ? 18.569 8.799 7.746 1.00 30.16 195 HIS A CA 1
ATOM 1539 C C . HIS A 1 195 ? 19.079 10.137 7.218 1.00 30.16 195 HIS A C 1
ATOM 1541 O O . HIS A 1 195 ? 18.632 10.529 6.101 1.00 30.16 195 HIS A O 1
#

Nearest PDB structures (foldseek):
  3ila-assembly8_H  TM=4.071E-01  e=3.748E+00  Oryctolagus cuniculus
  2p3p-assembly1_A  TM=4.395E-01  e=6.305E+00  Porphyromonas gingivalis W83
  3uwx-assembly1_A-2  TM=2.165E-01  e=1.985E+00  Geobacillus sp. Y412MC52
  2r6f-assembly1_B  TM=3.025E-01  e=5.003E+00  Geobacillus stearothermophilus 10
  2r6f-assembly1_A  TM=2.954E-01  e=4.722E+00  Geobacillus stearothermophilus 10

Solvent-accessible surface area (backbone atoms only — not comparable to full-atom values): 10634 Å² total; per-residue (Å²): 111,75,65,60,54,53,52,52,51,52,51,51,52,52,52,53,50,54,53,50,49,55,50,49,54,51,50,53,50,50,49,52,52,47,52,55,57,50,73,50,33,25,39,45,83,60,97,58,98,40,35,39,36,48,29,56,37,83,91,57,38,27,36,43,36,80,30,43,68,42,52,26,56,73,68,73,45,66,84,84,53,80,43,63,52,64,92,46,61,67,63,24,34,54,48,30,59,55,46,40,68,49,23,26,39,37,26,81,28,68,66,55,45,54,50,42,72,74,68,52,79,86,57,56,74,40,81,40,52,48,55,24,56,41,93,90,58,34,36,29,40,30,75,46,30,42,49,57,37,58,74,48,48,45,73,60,35,70,70,33,85,39,46,58,54,24,27,54,38,31,47,76,45,73,22,47,78,39,78,62,67,87,56,40,63,80,73,30,52,40,80,53,78,93,119

Mean predicted aligned error: 8.42 Å

Sequence (195 aa):
MAKDVVDAWKDEQSTKLRKALRREERLVAAFNDAGRLLLDRRTAFGVGHWTTVYGYPSTGGCYTQKCDGVELDFLGLSRFEHTFRSGDPEEEDAHCARMIKLGPNWWKSLTHYLVNQSFGKSTWEDAVVIAGYPAAGGIWLLKTTRAEAADAGAARIHNARHMEERCQMIENCGGRFYKEADEVPKLVARIFGVH

Secondary structure (DSSP, 8-state):
-HHHHHHHHHHHHHHHHHHHHHHHHHHHHHHHHHHHHHHSBSEEE-SSSSEEEEE--TTSSEEEEEE-HHHHHHHT--SSSPPBPPS-HHHHHHHHHHHHHT-PEEES-HHHHHHHHHH----TT-EEEEEE--TTSSEEEEEEEHHHHHHTTGGGGGG-SSHHHHHHHHHHTT-EEES-GGGHHHHH-EE----

Organism: NCBI:txid703756

Foldseek 3Di:
DVVVVVVVVVVVVVVVVVVVVVVVVVVVVVVVVVLVVVVFWQWDDDPDQWIWGWAAAPVAFIWIDTDAPQLCVQLVHDPPDTDTADPDNVVRNVSVVSVLLQQTETGNYPVRVVCCVVPNDDDQQDWDWGWAADPVGWIWIDTGGNVLCVVLVVVVLSVDPYRVSNSVSSVSSVTDTDRDCPCSSVRRYHYPDPD

pLDDT: mean 86.18, std 12.46, range [30.16, 98.25]

Radius of gyration: 21.97 Å; Cα contacts (8 Å, |Δi|>4): 281; chains: 1; bounding box: 67×37×60 Å